Protein AF-0000000087150322 (afdb_homodimer)

Foldseek 3Di:
DVVPLLCPPVVPDDVVLKDFPDKDKDWALFALQLLLCLVAAQVNCCFLVVHWGWHWDQDFQTKTFIAHNVGHTAWIWGWHDHDRSAKTKIFTHGPFPCCCVQFNIKIWMWGWADDVSTTMIMITIIGSDDDDPLLCVQVVQRVCRRVVQSRCCRPPVHGDDDDDDGDPSNVVVCVVSVTDDDD/DVVPPLCPPVVPDDVVLKDFPDKDKDWALFALQLLLCLVAAQVNCCFLVVHWGWHWDQDRQTKTFIAHNVGHTAWIWGWHDHDRSAKTKIFTHGPFPCCCVQFNIKIWMWGWADDVSTTMIMITIIGSDDDDPLLCVQVVQRVCRRVVQSRCCRHPVHGDDDDDDGDPSNVVVCVVSVTDDDD

pLDDT: mean 92.07, std 15.71, range [25.34, 98.94]

Solvent-accessible surface area (backbone atoms only — not comparable to full-atom values): 19181 Å² total; per-residue (Å²): 123,79,79,60,70,74,50,67,53,67,73,79,66,57,70,83,54,42,43,73,78,44,79,48,60,44,47,34,70,40,52,51,64,57,54,42,44,39,72,45,31,33,87,42,20,32,51,21,46,85,35,23,31,32,42,56,44,94,41,71,62,20,49,31,38,29,22,41,72,89,62,48,80,41,30,44,36,30,26,72,40,74,42,87,55,36,34,41,27,29,39,54,34,59,67,44,63,59,42,46,80,75,69,44,65,32,36,39,33,42,36,44,38,84,36,67,74,19,23,40,39,36,40,32,39,23,30,68,60,93,73,54,69,42,54,47,42,41,56,69,55,46,50,33,51,36,53,29,12,42,40,35,24,68,62,65,73,47,46,53,55,68,82,80,73,80,43,66,57,22,53,52,48,38,47,74,72,67,34,63,70,87,130,122,76,79,60,65,69,57,60,53,68,70,80,64,57,68,85,54,42,42,74,79,42,78,48,60,43,47,32,69,41,52,52,63,58,53,42,47,40,72,45,30,33,87,41,20,32,53,21,46,84,35,22,31,32,42,57,43,97,41,68,59,21,50,32,37,31,20,40,74,88,63,48,80,40,29,45,36,29,25,72,41,74,42,88,54,36,33,40,27,28,40,55,35,58,69,44,62,60,41,45,80,74,69,45,66,31,36,38,34,43,36,43,38,84,36,67,72,19,22,40,39,37,38,33,39,23,30,69,60,95,72,56,69,43,55,47,42,40,56,68,55,47,50,34,49,35,54,29,12,41,40,35,25,69,60,67,74,48,45,54,55,69,82,78,72,82,42,67,58,22,54,53,48,38,46,74,72,66,34,62,71,86,128

Nearest PDB structures (foldseek):
  6ka2-assembly2_D  TM=6.145E-01  e=1.067E-04  Papaver somniferum
  8vo1-assembly1_A-2  TM=6.259E-01  e=5.565E-03  Papaver somniferum
  8vo3-assembly1_A-2  TM=6.013E-01  e=7.972E-03  Papaver somniferum
  7uqm-assembly1_A-2  TM=5.918E-01  e=9.542E-03  Papaver somniferum
  8vo2-assembly1_A-2  TM=6.165E-01  e=2.344E-02  Papaver somniferum

Secondary structure (DSSP, 8-state):
-TTSGGG-S-TT--GGG-EEEEEEEEEESS-HHHHHHHHH-HHHHHHHTTTPEEEE--STT-EEEEE-TTS-EEEEEEEEEEETTTEEEEE-EE-STTHHHHH---EEEEEEEEETTEEEEEEEEEESS---HHHHHHHHHHHHHHHHHHHHHHHHS----------HHHHHHHHHTTPPPP-/-TTTGGG-S-TT--GGG-EEEEEEEEEESS-HHHHHHHHH-HHHHHHHTTTPEEEE--STT-EEEEE-TTS-EEEEEEEEEEETTTEEEEE-EE--TTHHHHH---EEEEEEEEETTEEEEEEEEEESS---HHHHHHHHHHHHHHHHHHHHHHHHS----------HHHHHHHHHTTPPPP-

InterPro domains:
  IPR013538 Activator of Hsp90 ATPase homologue 1/2-like, C-terminal [PF08327] (30-155)
  IPR023393 START-like domain superfamily [G3DSA:3.30.530.20] (17-157)

Structure (mmCIF, N/CA/C/O backbone):
data_AF-0000000087150322-model_v1
#
loop_
_entity.id
_entity.type
_entity.pdbx_description
1 polymer 'Activator of Hsp90 ATPase homologue 1/2-like C-terminal domain-containing protein'
#
loop_
_atom_site.group_PDB
_atom_site.id
_atom_site.type_symbol
_atom_site.label_atom_id
_atom_site.label_alt_id
_atom_site.label_comp_id
_atom_site.label_asym_id
_atom_site.label_entity_id
_atom_site.label_seq_id
_atom_site.pdbx_PDB_ins_code
_atom_site.Cartn_x
_atom_site.Cartn_y
_atom_site.Cartn_z
_atom_site.occupancy
_atom_site.B_iso_or_equiv
_atom_site.auth_seq_id
_atom_site.auth_comp_id
_atom_site.auth_asym_id
_atom_site.auth_atom_id
_atom_site.pdbx_PDB_model_num
ATOM 1 N N . MET A 1 1 ? -6.996 23.938 36.625 1 25.34 1 MET A N 1
ATOM 2 C CA . MET A 1 1 ? -6.57 24.781 35.5 1 25.34 1 MET A CA 1
ATOM 3 C C . MET A 1 1 ? -6.164 23.938 34.312 1 25.34 1 MET A C 1
ATOM 5 O O . MET A 1 1 ? -6.027 24.453 33.188 1 25.34 1 MET A O 1
ATOM 9 N N . THR A 1 2 ? -5.551 22.875 34.562 1 31.53 2 THR A N 1
ATOM 10 C CA . THR A 1 2 ? -4.883 21.906 33.688 1 31.53 2 THR A CA 1
ATOM 11 C C . THR A 1 2 ? -5.883 21.234 32.75 1 31.53 2 THR A C 1
ATOM 13 O O . THR A 1 2 ? -5.516 20.797 31.656 1 31.53 2 THR A O 1
ATOM 16 N N . MET A 1 3 ? -7.039 20.953 33.156 1 31.83 3 MET A N 1
ATOM 17 C CA . MET A 1 3 ? -8.195 20.359 32.5 1 31.83 3 MET A CA 1
ATOM 18 C C . MET A 1 3 ? -8.688 21.234 31.344 1 31.83 3 MET A C 1
ATOM 20 O O . MET A 1 3 ? -9.555 20.812 30.578 1 31.83 3 MET A O 1
ATOM 24 N N . LYS A 1 4 ? -8.461 22.516 31.391 1 31.88 4 LYS A N 1
ATOM 25 C CA . LYS A 1 4 ? -9.109 23.5 30.531 1 31.88 4 LYS A CA 1
ATOM 26 C C . LYS A 1 4 ? -8.586 23.422 29.094 1 31.88 4 LYS A C 1
ATOM 28 O O . LYS A 1 4 ? -9.352 23.578 28.141 1 31.88 4 LYS A O 1
ATOM 33 N N . ILE A 1 5 ? -7.254 23.391 28.859 1 33.22 5 ILE A N 1
ATOM 34 C CA . ILE A 1 5 ? -6.594 23.594 27.578 1 33.22 5 ILE A CA 1
ATOM 35 C C . ILE A 1 5 ? -6.762 22.344 26.703 1 33.22 5 ILE A C 1
ATOM 37 O O . ILE A 1 5 ? -6.527 22.391 25.484 1 33.22 5 ILE A O 1
ATOM 41 N N . TYR A 1 6 ? -6.816 21.094 27.234 1 35.88 6 TYR A N 1
ATOM 42 C CA . TYR A 1 6 ? -7.047 19.906 26.422 1 35.88 6 TYR A CA 1
ATOM 43 C C . TYR A 1 6 ? -8.242 20.109 25.484 1 35.88 6 TYR A C 1
ATOM 45 O O . TYR A 1 6 ? -8.414 19.344 24.531 1 35.88 6 TYR A O 1
ATOM 53 N N . ARG A 1 7 ? -9.227 20.969 25.703 1 32.84 7 ARG A N 1
ATOM 54 C CA . ARG A 1 7 ? -10.57 21.172 25.188 1 32.84 7 ARG A CA 1
ATOM 55 C C . ARG A 1 7 ? -10.539 21.859 23.828 1 32.84 7 ARG A C 1
ATOM 57 O O . ARG A 1 7 ? -11.531 21.828 23.094 1 32.84 7 ARG A O 1
ATOM 64 N N . ARG A 1 8 ? -9.555 22.828 23.625 1 32.91 8 ARG A N 1
ATOM 65 C CA . ARG A 1 8 ? -9.875 23.531 22.375 1 32.91 8 ARG A CA 1
ATOM 66 C C . ARG A 1 8 ? -9.547 22.656 21.172 1 32.91 8 ARG A C 1
ATOM 68 O O . ARG A 1 8 ? -8.781 23.078 20.297 1 32.91 8 ARG A O 1
ATOM 75 N N . ILE A 1 9 ? -8.797 21.531 21.141 1 41.16 9 ILE A N 1
ATOM 76 C CA . ILE A 1 9 ? -9.031 20.625 20.016 1 41.16 9 ILE A CA 1
ATOM 77 C C . ILE A 1 9 ? -10.406 20.891 19.422 1 41.16 9 ILE A C 1
ATOM 79 O O . ILE A 1 9 ? -11.414 20.891 20.141 1 41.16 9 ILE A O 1
ATOM 83 N N . ARG A 1 10 ? -10.492 21.844 18.359 1 42.59 10 ARG A N 1
ATOM 84 C CA . ARG A 1 10 ? -11.797 22.375 17.984 1 42.59 10 ARG A CA 1
ATOM 85 C C . ARG A 1 10 ? -12.914 21.406 18.391 1 42.59 10 ARG A C 1
ATOM 87 O O . ARG A 1 10 ? -12.93 20.25 17.969 1 42.59 10 ARG A O 1
ATOM 94 N N . LEU A 1 11 ? -13.344 21.391 19.719 1 46.53 11 LEU A N 1
ATOM 95 C CA . LEU A 1 11 ? -14.523 20.828 20.359 1 46.53 11 LEU A CA 1
ATOM 96 C C . LEU A 1 11 ? -15.445 20.172 19.328 1 46.53 11 LEU A C 1
ATOM 98 O O . LEU A 1 11 ? -16.141 19.203 19.641 1 46.53 11 LEU A O 1
ATOM 102 N N . ASP A 1 12 ? -15.406 20.828 18.141 1 61.16 12 ASP A N 1
ATOM 103 C CA . ASP A 1 12 ? -16.531 20.438 17.297 1 61.16 12 ASP A CA 1
ATOM 104 C C . ASP A 1 12 ? -16.156 19.266 16.391 1 61.16 12 ASP A C 1
ATOM 106 O O . ASP A 1 12 ? -16.984 18.781 15.633 1 61.16 12 ASP A O 1
ATOM 110 N N . MET A 1 13 ? -14.703 18.859 16.484 1 77.31 13 MET A N 1
ATOM 111 C CA . MET A 1 13 ? -14.523 17.734 15.562 1 77.31 13 MET A CA 1
ATOM 112 C C . MET A 1 13 ? -14.891 16.422 16.25 1 77.31 13 MET A C 1
ATOM 114 O O . MET A 1 13 ? -14.336 16.078 17.297 1 77.31 13 MET A O 1
ATOM 118 N N . ASN A 1 14 ? -15.812 15.828 15.938 1 87.88 14 ASN A N 1
ATOM 119 C CA . ASN A 1 14 ? -16.219 14.5 16.375 1 87.88 14 ASN A CA 1
ATOM 120 C C . ASN A 1 14 ? -15.406 13.406 15.688 1 87.88 14 ASN A C 1
ATOM 122 O O . ASN A 1 14 ? -15.781 12.945 14.602 1 87.88 14 ASN A O 1
ATOM 126 N N . ILE A 1 15 ? -14.281 13.016 16.344 1 88.5 15 ILE A N 1
ATOM 127 C CA . ILE A 1 15 ? -13.312 12.078 15.766 1 88.5 15 ILE A CA 1
ATOM 128 C C . ILE A 1 15 ? -14.023 10.797 15.344 1 88.5 15 ILE A C 1
ATOM 130 O O . ILE A 1 15 ? -13.609 10.141 14.383 1 88.5 15 ILE A O 1
ATOM 134 N N . GLU A 1 16 ? -15.078 10.5 16.062 1 89.69 16 GLU A N 1
ATOM 135 C CA . GLU A 1 16 ? -15.812 9.266 15.781 1 89.69 16 GLU A CA 1
ATOM 136 C C . GLU A 1 16 ? -16.453 9.305 14.398 1 89.69 16 GLU A C 1
ATOM 138 O O . GLU A 1 16 ? -16.828 8.266 13.852 1 89.69 16 GLU A O 1
ATOM 143 N N . LYS A 1 17 ? -16.641 10.469 13.898 1 94.06 17 LYS A N 1
ATOM 144 C CA . LYS A 1 17 ? -17.297 10.625 12.602 1 94.06 17 LYS A CA 1
ATOM 145 C C . LYS A 1 17 ? -16.312 10.359 11.461 1 94.06 17 LYS A C 1
ATOM 147 O O . LYS A 1 17 ? -16.703 10.203 10.305 1 94.06 17 LYS A O 1
ATOM 152 N N . PHE A 1 18 ? -15.039 10.352 11.797 1 97.25 18 PHE A N 1
ATOM 153 C CA . PHE A 1 18 ? -14.016 10.148 10.781 1 97.25 18 PHE A CA 1
ATOM 154 C C . PHE A 1 18 ? -13.867 8.672 10.453 1 97.25 18 PHE A C 1
ATOM 156 O O . PHE A 1 18 ? -13.68 7.844 11.352 1 97.25 18 PHE A O 1
ATOM 163 N N . LYS A 1 19 ? -13.93 8.391 9.188 1 97.56 19 LYS A N 1
ATOM 164 C CA . LYS A 1 19 ? -13.734 7.031 8.703 1 97.56 19 LYS A CA 1
ATOM 165 C C . LYS A 1 19 ? -12.562 6.957 7.727 1 97.56 19 LYS A C 1
ATOM 167 O O . LYS A 1 19 ? -12.367 7.863 6.914 1 97.56 19 LYS A O 1
ATOM 172 N N . PRO A 1 20 ? -11.82 5.879 7.789 1 98.25 20 PRO A N 1
ATOM 173 C CA . PRO A 1 20 ? -10.695 5.758 6.852 1 98.25 20 PRO A CA 1
ATOM 174 C C . PRO A 1 20 ? -11.148 5.656 5.398 1 98.25 20 PRO A C 1
ATOM 176 O O . PRO A 1 20 ? -12.008 4.828 5.07 1 98.25 20 PRO A O 1
ATOM 179 N N . ALA A 1 21 ? -10.633 6.5 4.574 1 98.38 21 ALA A N 1
ATOM 180 C CA . ALA A 1 21 ? -10.891 6.469 3.135 1 98.38 21 ALA A CA 1
ATOM 181 C C . ALA A 1 21 ? -9.711 5.852 2.383 1 98.38 21 ALA A C 1
ATOM 183 O O . ALA A 1 21 ? -9.875 5.332 1.277 1 98.38 21 ALA A O 1
ATOM 184 N N . ILE A 1 22 ? -8.508 5.957 2.939 1 98.56 22 ILE A N 1
ATOM 185 C CA . ILE A 1 22 ? -7.285 5.336 2.439 1 98.56 22 ILE A CA 1
ATOM 186 C C . ILE A 1 22 ? -6.59 4.586 3.57 1 98.56 22 ILE A C 1
ATOM 188 O O . ILE A 1 22 ? -6.434 5.113 4.672 1 98.56 22 ILE A O 1
ATOM 192 N N . VAL A 1 23 ? -6.289 3.342 3.363 1 98.69 23 VAL A N 1
ATOM 193 C CA . VAL A 1 23 ? -5.441 2.541 4.242 1 98.69 23 VAL A CA 1
ATOM 194 C C . VAL A 1 23 ? -4.25 2.004 3.457 1 98.69 23 VAL A C 1
ATOM 196 O O . VAL A 1 23 ? -4.414 1.412 2.387 1 98.69 23 VAL A O 1
ATOM 199 N N . TYR A 1 24 ? -3.113 2.27 3.936 1 98.88 24 TYR A N 1
ATOM 200 C CA . TYR A 1 24 ? -1.893 1.777 3.307 1 98.88 24 TYR A CA 1
ATOM 201 C C . TYR A 1 24 ? -0.961 1.154 4.34 1 98.88 24 TYR A C 1
ATOM 203 O O . TYR A 1 24 ? -0.668 1.766 5.371 1 98.88 24 TYR A O 1
ATOM 211 N N . THR A 1 25 ? -0.515 -0.06 4.07 1 98.88 25 THR A N 1
ATOM 212 C CA . THR A 1 25 ? 0.366 -0.792 4.977 1 98.88 25 THR A CA 1
ATOM 213 C C . THR A 1 25 ? 1.688 -1.128 4.289 1 98.88 25 THR A C 1
ATOM 215 O O . THR A 1 25 ? 1.702 -1.53 3.123 1 98.88 25 THR A O 1
ATOM 218 N N . ILE A 1 26 ? 2.742 -0.938 4.988 1 98.94 26 ILE A N 1
ATOM 219 C CA . ILE A 1 26 ? 4.07 -1.31 4.516 1 98.94 26 ILE A CA 1
ATOM 220 C C . ILE A 1 26 ? 4.898 -1.863 5.672 1 98.94 26 ILE A C 1
ATOM 222 O O . ILE A 1 26 ? 4.758 -1.415 6.812 1 98.94 26 ILE A O 1
ATOM 226 N N . TYR A 1 27 ? 5.684 -2.883 5.426 1 98.88 27 TYR A N 1
ATOM 227 C CA . TYR A 1 27 ? 6.586 -3.436 6.43 1 98.88 27 TYR A CA 1
ATOM 228 C C . TYR A 1 27 ? 8 -2.896 6.25 1 98.88 27 TYR A C 1
ATOM 230 O O . TYR A 1 27 ? 8.484 -2.77 5.121 1 98.88 27 TYR A O 1
ATOM 238 N N . ILE A 1 28 ? 8.648 -2.537 7.32 1 98.94 28 ILE A N 1
ATOM 239 C CA . ILE A 1 28 ? 9.953 -1.889 7.297 1 98.94 28 ILE A CA 1
ATOM 240 C C . ILE A 1 28 ? 10.898 -2.607 8.25 1 98.94 28 ILE A C 1
ATOM 242 O O . ILE A 1 28 ? 10.586 -2.795 9.43 1 98.94 28 ILE A O 1
ATOM 246 N N . ALA A 1 29 ? 12.062 -3.031 7.766 1 98.81 29 ALA A N 1
ATOM 247 C CA . ALA A 1 29 ? 13.109 -3.627 8.594 1 98.81 29 ALA A CA 1
ATOM 248 C C . ALA A 1 29 ? 13.828 -2.562 9.414 1 98.81 29 ALA A C 1
ATOM 250 O O . ALA A 1 29 ? 14.984 -2.23 9.133 1 98.81 29 ALA A O 1
ATOM 251 N N . ALA A 1 30 ? 13.219 -2.051 10.406 1 98.75 30 ALA A N 1
ATOM 252 C CA . ALA A 1 30 ? 13.711 -1.049 11.352 1 98.75 30 ALA A CA 1
ATOM 253 C C . ALA A 1 30 ? 13.008 -1.168 12.695 1 98.75 30 ALA A C 1
ATOM 255 O O . ALA A 1 30 ? 12.008 -1.886 12.82 1 98.75 30 ALA A O 1
ATOM 256 N N . THR A 1 31 ? 13.469 -0.534 13.68 1 98.62 31 THR A N 1
ATOM 257 C CA . THR A 1 31 ? 12.844 -0.559 14.992 1 98.62 31 THR A CA 1
ATOM 258 C C . THR A 1 31 ? 11.688 0.435 15.062 1 98.62 31 THR A C 1
ATOM 260 O O . THR A 1 31 ? 11.656 1.411 14.312 1 98.62 31 THR A O 1
ATOM 263 N N . PRO A 1 32 ? 10.758 0.178 15.938 1 98.69 32 PRO A N 1
ATOM 264 C CA . PRO A 1 32 ? 9.695 1.169 16.141 1 98.69 32 PRO A CA 1
ATOM 265 C C . PRO A 1 32 ? 10.242 2.564 16.438 1 98.69 32 PRO A C 1
ATOM 267 O O . PRO A 1 32 ? 9.68 3.561 15.961 1 98.69 32 PRO A O 1
ATOM 270 N N . GLN A 1 33 ? 11.359 2.623 17.141 1 98.75 33 GLN A N 1
ATOM 271 C CA . GLN A 1 33 ? 11.969 3.898 17.5 1 98.75 33 GLN A CA 1
ATOM 272 C C . GLN A 1 33 ? 12.422 4.66 16.25 1 98.75 33 GLN A C 1
ATOM 274 O O . GLN A 1 33 ? 12.156 5.855 16.125 1 98.75 33 GLN A O 1
ATOM 279 N N . LYS A 1 34 ? 13.07 3.984 15.391 1 98.75 34 LYS A N 1
ATOM 280 C CA . LYS A 1 34 ? 13.57 4.633 14.18 1 98.75 34 LYS A CA 1
ATOM 281 C C . LYS A 1 34 ? 12.43 5.09 13.281 1 98.75 34 LYS A C 1
ATOM 283 O O . LYS A 1 34 ? 12.484 6.172 12.695 1 98.75 34 LYS A O 1
ATOM 288 N N . VAL A 1 35 ? 11.391 4.266 13.141 1 98.94 35 VAL A N 1
ATOM 289 C CA . VAL A 1 35 ? 10.242 4.637 12.336 1 98.94 35 VAL A CA 1
ATOM 290 C C . VAL A 1 35 ? 9.555 5.855 12.938 1 98.94 35 VAL A C 1
ATOM 292 O O . VAL A 1 35 ? 9.195 6.797 12.227 1 98.94 35 VAL A O 1
ATOM 295 N N . TRP A 1 36 ? 9.414 5.855 14.266 1 98.88 36 TRP A N 1
ATOM 296 C CA . TRP A 1 36 ? 8.812 6.977 14.977 1 98.88 36 TRP A CA 1
ATOM 297 C C . TRP A 1 36 ? 9.594 8.258 14.742 1 98.88 36 TRP A C 1
ATOM 299 O O . TRP A 1 36 ? 9.023 9.297 14.391 1 98.88 36 TRP A O 1
ATOM 309 N N . GLN A 1 37 ? 10.875 8.172 14.867 1 98.75 37 GLN A N 1
ATOM 310 C CA . GLN A 1 37 ? 11.734 9.328 14.648 1 98.75 37 GLN A CA 1
ATOM 311 C C . GLN A 1 37 ? 11.617 9.844 13.219 1 98.75 37 GLN A C 1
ATOM 313 O O . GLN A 1 37 ? 11.508 11.047 12.992 1 98.75 37 GLN A O 1
ATOM 318 N N . ALA A 1 38 ? 11.625 8.93 12.297 1 98.88 38 ALA A N 1
ATOM 319 C CA . ALA A 1 38 ? 11.562 9.312 10.891 1 98.88 38 ALA A CA 1
ATOM 320 C C . ALA A 1 38 ? 10.25 10.031 10.578 1 98.88 38 ALA A C 1
ATOM 322 O O . ALA A 1 38 ? 10.211 10.961 9.766 1 98.88 38 ALA A O 1
ATOM 323 N N . LEU A 1 39 ? 9.125 9.641 11.25 1 98.88 39 LEU A N 1
ATOM 324 C CA . LEU A 1 39 ? 7.805 10.203 10.984 1 98.88 39 LEU A CA 1
ATOM 325 C C . LEU A 1 39 ? 7.652 11.562 11.664 1 98.88 39 LEU A C 1
ATOM 327 O O . LEU A 1 39 ? 6.789 12.359 11.281 1 98.88 39 LEU A O 1
ATOM 331 N N . THR A 1 40 ? 8.523 11.852 12.688 1 98.81 40 THR A N 1
ATOM 332 C CA . THR A 1 40 ? 8.203 12.992 13.539 1 98.81 40 THR A CA 1
ATOM 333 C C . THR A 1 40 ? 9.336 14.016 13.523 1 98.81 40 THR A C 1
ATOM 335 O O . THR A 1 40 ? 9.219 15.086 14.133 1 98.81 40 THR A O 1
ATOM 338 N N . GLU A 1 41 ? 10.43 13.711 12.852 1 98.69 41 GLU A N 1
ATOM 339 C CA . GLU A 1 41 ? 11.57 14.609 12.867 1 98.69 41 GLU A CA 1
ATOM 340 C C . GLU A 1 41 ? 11.953 15.055 11.453 1 98.69 41 GLU A C 1
ATOM 342 O O . GLU A 1 41 ? 12.07 14.219 10.555 1 98.69 41 GLU A O 1
ATOM 347 N N . ALA A 1 42 ? 12.258 16.266 11.312 1 98.62 42 ALA A N 1
ATOM 348 C CA . ALA A 1 42 ? 12.539 16.891 10.023 1 98.62 42 ALA A CA 1
ATOM 349 C C . ALA A 1 42 ? 13.828 16.344 9.414 1 98.62 42 ALA A C 1
ATOM 351 O O . ALA A 1 42 ? 13.977 16.297 8.195 1 98.62 42 ALA A O 1
ATOM 352 N N . GLU A 1 43 ? 14.75 15.961 10.305 1 98.12 43 GLU A N 1
ATOM 353 C CA . GLU A 1 43 ? 16.016 15.406 9.836 1 98.12 43 GLU A CA 1
ATOM 354 C C . GLU A 1 43 ? 15.789 14.242 8.883 1 98.12 43 GLU A C 1
ATOM 356 O O . GLU A 1 43 ? 16.531 14.07 7.914 1 98.12 43 GLU A O 1
ATOM 361 N N . PHE A 1 44 ? 14.758 13.453 9.094 1 98.56 44 PHE A N 1
ATOM 362 C CA . PHE A 1 44 ? 14.445 12.297 8.266 1 98.56 44 PHE A CA 1
ATOM 363 C C . PHE A 1 44 ? 13.484 12.672 7.145 1 98.56 44 PHE A C 1
ATOM 365 O O . PHE A 1 44 ? 13.727 12.344 5.98 1 98.56 44 PHE A O 1
ATOM 372 N N . SER A 1 45 ? 12.398 13.453 7.465 1 98.75 45 SER A N 1
ATOM 373 C CA . SER A 1 45 ? 11.352 13.719 6.48 1 98.75 45 SER A CA 1
ATOM 374 C C . SER A 1 45 ? 11.898 14.508 5.293 1 98.75 45 SER A C 1
ATOM 376 O O . SER A 1 45 ? 11.445 14.32 4.16 1 98.75 45 SER A O 1
ATOM 378 N N . ARG A 1 46 ? 12.922 15.32 5.5 1 98.56 46 ARG A N 1
ATOM 379 C CA . ARG A 1 46 ? 13.531 16.062 4.41 1 98.56 46 ARG A CA 1
ATOM 380 C C . ARG A 1 46 ? 14.102 15.133 3.352 1 98.56 46 ARG A C 1
ATOM 382 O O . ARG A 1 46 ? 14.242 15.516 2.188 1 98.56 46 ARG A O 1
ATOM 389 N N . GLN A 1 47 ? 14.398 13.961 3.789 1 98.44 47 GLN A N 1
ATOM 390 C CA . GLN A 1 47 ? 15.023 13 2.881 1 98.44 47 GLN A CA 1
ATOM 391 C C . GLN A 1 47 ? 13.969 1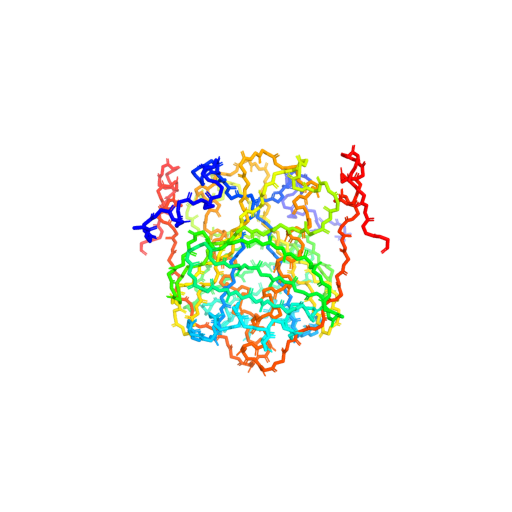2.188 2.137 1 98.44 47 GLN A C 1
ATOM 393 O O . GLN A 1 47 ? 14.023 12.062 0.912 1 98.44 47 GLN A O 1
ATOM 398 N N . TYR A 1 48 ? 12.961 11.688 2.807 1 98.5 48 TYR A N 1
ATOM 399 C CA . TYR A 1 48 ? 12.086 10.695 2.191 1 98.5 48 TYR A CA 1
ATOM 400 C C . TYR A 1 48 ? 10.789 11.344 1.711 1 98.5 48 TYR A C 1
ATOM 402 O O . TYR A 1 48 ? 10.039 10.734 0.942 1 98.5 48 TYR A O 1
ATOM 410 N N . PHE A 1 49 ? 10.438 12.531 2.191 1 98.12 49 PHE A N 1
ATOM 411 C CA . PHE A 1 49 ? 9.172 13.211 1.928 1 98.12 49 PHE A CA 1
ATOM 412 C C . PHE A 1 49 ? 9.375 14.391 0.986 1 98.12 49 PHE A C 1
ATOM 414 O O . PHE A 1 49 ? 8.93 15.508 1.271 1 98.12 49 PHE A O 1
ATOM 421 N N . SER A 1 50 ? 10.18 14.219 -0.051 1 95.88 50 SER A N 1
ATOM 422 C CA . SER A 1 50 ? 10.398 15.156 -1.146 1 95.88 50 SER A CA 1
ATOM 423 C C . SER A 1 50 ? 10.914 16.5 -0.629 1 95.88 50 SER A C 1
ATOM 425 O O . SER A 1 50 ? 10.523 17.547 -1.125 1 95.88 50 SER A O 1
ATOM 427 N N . GLY A 1 51 ? 11.727 16.469 0.4 1 97.38 51 GLY A N 1
ATOM 428 C CA . GLY A 1 51 ? 12.352 17.672 0.935 1 97.38 51 GLY A CA 1
ATOM 429 C C . GLY A 1 51 ? 11.508 18.359 1.983 1 97.38 51 GLY A C 1
ATOM 430 O O . GLY A 1 51 ? 11.945 19.344 2.588 1 97.38 51 GLY A O 1
ATOM 431 N N . HIS A 1 52 ? 10.289 17.891 2.24 1 98.12 52 HIS A N 1
ATOM 432 C CA . HIS A 1 52 ? 9.398 18.531 3.197 1 98.12 52 HIS A CA 1
ATOM 433 C C . HIS A 1 52 ? 9.836 18.25 4.633 1 98.12 52 HIS A C 1
ATOM 435 O O . HIS A 1 52 ? 10.281 17.156 4.941 1 98.12 52 HIS A O 1
ATOM 441 N N . ALA A 1 53 ? 9.695 19.234 5.445 1 98.75 53 ALA A N 1
ATOM 442 C CA . ALA A 1 53 ? 10.109 19.141 6.844 1 98.75 53 ALA A CA 1
ATOM 443 C C . ALA A 1 53 ? 8.906 18.953 7.762 1 98.75 53 ALA A C 1
ATOM 445 O O . ALA A 1 53 ? 8.023 19.797 7.828 1 98.75 53 ALA A O 1
ATOM 446 N N . VAL A 1 54 ? 8.836 17.859 8.461 1 98.81 54 VAL A N 1
ATOM 447 C CA . VAL A 1 54 ? 7.793 17.594 9.445 1 98.81 54 VAL A CA 1
ATOM 448 C C . VAL A 1 54 ? 8.234 18.109 10.82 1 98.81 54 VAL A C 1
ATOM 450 O O . VAL A 1 54 ? 9.336 17.797 11.273 1 98.81 54 VAL A O 1
ATOM 453 N N . GLU A 1 55 ? 7.43 18.812 11.391 1 98.44 55 GLU A N 1
ATOM 454 C CA . GLU A 1 55 ? 7.602 19.312 12.75 1 98.44 55 GLU A CA 1
ATOM 455 C C . GLU A 1 55 ? 6.375 19.016 13.609 1 98.44 55 GLU A C 1
ATOM 457 O O . GLU A 1 55 ? 5.262 19.422 13.273 1 98.44 55 GLU A O 1
ATOM 462 N N . VAL A 1 56 ? 6.637 18.344 14.719 1 98.44 56 VAL A N 1
ATOM 463 C CA . VAL A 1 56 ? 5.477 17.969 15.516 1 98.44 56 VAL A CA 1
ATOM 464 C C . VAL A 1 56 ? 5.77 18.203 17 1 98.44 56 VAL A C 1
ATOM 466 O O . VAL A 1 56 ? 6.855 17.875 17.484 1 98.44 56 VAL A O 1
ATOM 469 N N . ASP A 1 57 ? 4.859 18.922 17.688 1 98.25 57 ASP A N 1
ATOM 470 C CA . ASP A 1 57 ? 4.809 18.938 19.156 1 98.25 57 ASP A CA 1
ATOM 471 C C . ASP A 1 57 ? 4.031 17.734 19.688 1 98.25 57 ASP A C 1
ATOM 473 O O . ASP A 1 57 ? 2.799 17.75 19.703 1 98.25 57 ASP A O 1
ATOM 477 N N . LEU A 1 58 ? 4.762 16.719 20.156 1 98.12 58 LEU A N 1
ATOM 478 C CA . LEU A 1 58 ? 4.207 15.398 20.438 1 98.12 58 LEU A CA 1
ATOM 479 C C . LEU A 1 58 ? 3.402 15.406 21.734 1 98.12 58 LEU A C 1
ATOM 481 O O . LEU A 1 58 ? 3.752 14.711 22.688 1 98.12 58 LEU A O 1
ATOM 485 N N . ARG A 1 59 ? 2.42 16.125 21.844 1 97.06 59 ARG A N 1
ATOM 486 C CA . ARG A 1 59 ? 1.384 16.141 22.859 1 97.06 59 ARG A CA 1
ATOM 487 C C . ARG A 1 59 ? 0.012 16.406 22.25 1 97.06 59 ARG A C 1
ATOM 489 O O . ARG A 1 59 ? -0.094 17.062 21.219 1 97.06 59 ARG A O 1
ATOM 496 N N . ILE A 1 60 ? -0.943 15.93 22.844 1 96.12 60 ILE A N 1
ATOM 497 C CA . ILE A 1 60 ? -2.299 16.188 22.375 1 96.12 60 ILE A CA 1
ATOM 498 C C . ILE A 1 60 ? -2.539 17.688 22.297 1 96.12 60 ILE A C 1
ATOM 500 O O . ILE A 1 60 ? -2.23 18.422 23.234 1 96.12 60 ILE A O 1
ATOM 504 N N . GLY A 1 61 ? -2.965 18.094 21.156 1 96.12 61 GLY A N 1
ATOM 505 C CA . GLY A 1 61 ? -3.162 19.516 20.953 1 96.12 61 GLY A CA 1
ATOM 506 C C . GLY A 1 61 ? -1.928 20.219 20.406 1 96.12 61 GLY A C 1
ATOM 507 O O . GLY A 1 61 ? -1.996 21.375 20 1 96.12 61 GLY A O 1
ATOM 508 N N . GLY A 1 62 ? -0.76 19.5 20.406 1 98.06 62 GLY A N 1
ATOM 509 C CA . GLY A 1 62 ? 0.466 20.062 19.859 1 98.06 62 GLY A CA 1
ATOM 510 C C . GLY A 1 62 ? 0.389 20.297 18.359 1 98.06 62 GLY A C 1
ATOM 511 O O . GLY A 1 62 ? -0.353 19.609 17.656 1 98.06 62 GLY A O 1
ATOM 512 N N . ALA A 1 63 ? 1.178 21.219 17.906 1 98.38 63 ALA A N 1
ATOM 513 C CA . ALA A 1 63 ? 1.148 21.594 16.484 1 98.38 63 ALA A CA 1
ATOM 514 C C . ALA A 1 63 ? 1.771 20.516 15.617 1 98.38 63 ALA A C 1
ATOM 516 O O . ALA A 1 63 ? 2.74 19.859 16.016 1 98.38 63 ALA A O 1
ATOM 517 N N . TYR A 1 64 ? 1.222 20.266 14.492 1 98.56 64 TYR A N 1
ATOM 518 C CA . TYR A 1 64 ? 1.775 19.469 13.398 1 98.56 64 TYR A CA 1
ATOM 519 C C . TYR A 1 64 ? 1.95 20.328 12.148 1 98.56 64 TYR A C 1
ATOM 521 O O . TYR A 1 64 ? 0.972 20.812 11.586 1 98.56 64 TYR A O 1
ATOM 529 N N . ILE A 1 65 ? 3.191 20.422 11.711 1 98.69 65 ILE A N 1
ATOM 530 C CA . ILE A 1 65 ? 3.506 21.312 10.602 1 98.69 65 ILE A CA 1
ATOM 531 C C . ILE A 1 65 ? 4.402 20.578 9.602 1 98.69 65 ILE A C 1
ATOM 533 O O . ILE A 1 65 ? 5.336 19.875 9.992 1 98.69 65 ILE A O 1
ATOM 537 N N . VAL A 1 66 ? 4.082 20.672 8.352 1 98.62 66 VAL A N 1
ATOM 538 C CA . VAL A 1 66 ? 4.965 20.266 7.27 1 98.62 66 VAL A CA 1
ATOM 539 C C . VAL A 1 66 ? 5.324 21.469 6.406 1 98.62 66 VAL A C 1
ATOM 541 O O . VAL A 1 66 ? 4.441 22.203 5.949 1 98.62 66 VAL A O 1
ATOM 544 N N . ARG A 1 67 ? 6.602 21.656 6.184 1 98.56 67 ARG A N 1
ATOM 545 C CA . ARG A 1 67 ? 7.078 22.781 5.398 1 98.56 67 ARG A CA 1
ATOM 546 C C . ARG A 1 67 ? 7.754 22.312 4.113 1 98.56 67 ARG A C 1
ATOM 548 O O . ARG A 1 67 ? 8.422 21.266 4.102 1 98.56 67 ARG A O 1
ATOM 555 N N . THR A 1 68 ? 7.605 23.141 3.057 1 97.25 68 THR A N 1
ATOM 556 C CA . THR A 1 68 ? 8.32 22.891 1.809 1 97.25 68 THR A CA 1
ATOM 557 C C . THR A 1 68 ? 9.82 23.125 1.989 1 97.25 68 THR A C 1
ATOM 559 O O . THR A 1 68 ? 10.25 23.641 3.02 1 97.25 68 THR A O 1
ATOM 562 N N . PRO A 1 69 ? 10.586 22.719 1.013 1 96.31 69 PRO A N 1
ATOM 563 C CA . PRO A 1 69 ? 12.039 22.906 1.114 1 96.31 69 PRO A CA 1
ATOM 564 C C . PRO A 1 69 ? 12.422 24.375 1.285 1 96.31 69 PRO A C 1
ATOM 566 O O . PRO A 1 69 ? 13.422 24.688 1.937 1 96.31 69 PRO A O 1
ATOM 569 N N . ASP A 1 70 ? 11.672 25.25 0.801 1 96.94 70 ASP A N 1
ATOM 570 C CA . ASP A 1 70 ? 11.984 26.672 0.913 1 96.94 70 ASP A CA 1
ATOM 571 C C . ASP A 1 70 ? 11.422 27.266 2.205 1 96.94 70 ASP A C 1
ATOM 573 O O . ASP A 1 70 ? 11.523 28.469 2.443 1 96.94 70 ASP A O 1
ATOM 577 N N . GLY A 1 71 ? 10.75 26.453 2.967 1 96.56 71 GLY A N 1
ATOM 578 C CA . GLY A 1 71 ? 10.344 26.859 4.305 1 96.56 71 GLY A CA 1
ATOM 579 C C . GLY A 1 71 ? 8.883 27.266 4.387 1 96.56 71 GLY A C 1
ATOM 580 O O . GLY A 1 71 ? 8.367 27.516 5.477 1 96.56 71 GLY A O 1
ATOM 581 N N . ALA A 1 72 ? 8.156 27.25 3.289 1 96.56 72 ALA A N 1
ATOM 582 C CA . ALA A 1 72 ? 6.758 27.656 3.279 1 96.56 72 ALA A CA 1
ATOM 583 C C . ALA A 1 72 ? 5.875 26.594 3.938 1 96.56 72 ALA A C 1
ATOM 585 O O . ALA A 1 72 ? 6.223 25.406 3.957 1 96.56 72 ALA A O 1
ATOM 586 N N . LEU A 1 73 ? 4.742 27.047 4.449 1 96.56 73 LEU A N 1
ATOM 587 C CA . LEU A 1 73 ? 3.779 26.141 5.066 1 96.56 73 LEU A CA 1
ATOM 588 C C . LEU A 1 73 ? 3.078 25.297 4.008 1 96.56 73 LEU A C 1
ATOM 590 O O . LEU A 1 73 ? 2.496 25.828 3.062 1 96.56 73 LEU A O 1
ATOM 594 N N . HIS A 1 74 ? 3.111 23.969 4.168 1 96.31 74 HIS A N 1
ATOM 595 C CA . HIS A 1 74 ? 2.469 23.031 3.248 1 96.31 74 HIS A CA 1
ATOM 596 C C . HIS A 1 74 ? 1.273 22.359 3.902 1 96.31 74 HIS A C 1
ATOM 598 O O . HIS A 1 74 ? 0.201 22.266 3.301 1 96.31 74 HIS A O 1
ATOM 604 N N . ILE A 1 75 ? 1.445 21.859 5.113 1 97.5 75 ILE A N 1
ATOM 605 C CA . ILE A 1 75 ? 0.413 21.203 5.91 1 97.5 75 ILE A CA 1
ATOM 606 C C . ILE A 1 75 ? 0.413 21.781 7.324 1 97.5 75 ILE A C 1
ATOM 608 O O . ILE A 1 75 ? 1.474 22 7.914 1 97.5 75 ILE A O 1
ATOM 612 N N . SER A 1 76 ? -0.723 22.016 7.82 1 96.81 76 SER A N 1
ATOM 613 C CA . SER A 1 76 ? -0.872 22.406 9.219 1 96.81 76 SER A CA 1
ATOM 614 C C . SER A 1 76 ? -1.94 21.578 9.914 1 96.81 76 SER A C 1
ATOM 616 O O . SER A 1 76 ? -2.908 21.141 9.281 1 96.81 76 SER A O 1
ATOM 618 N N . GLY A 1 77 ? -1.748 21.344 11.141 1 97.31 77 GLY A N 1
ATOM 619 C CA . GLY A 1 77 ? -2.715 20.609 11.945 1 97.31 77 GLY A CA 1
ATOM 620 C C . GLY A 1 77 ? -2.309 20.484 13.398 1 97.31 77 GLY A C 1
ATOM 621 O O . GLY A 1 77 ? -1.539 21.297 13.906 1 97.31 77 GLY A O 1
ATOM 622 N N . GLU A 1 78 ? -2.961 19.594 14.102 1 97.12 78 GLU A N 1
ATOM 623 C CA . GLU A 1 78 ? -2.693 19.328 15.508 1 97.12 78 GLU A CA 1
ATOM 624 C C . GLU A 1 78 ? -2.684 17.844 15.805 1 97.12 78 GLU A C 1
ATOM 626 O O . GLU A 1 78 ? -3.303 17.047 15.078 1 97.12 78 GLU A O 1
ATOM 631 N N . VAL A 1 79 ? -2.016 17.453 16.875 1 98.19 79 VAL A N 1
ATOM 632 C CA . VAL A 1 79 ? -1.977 16.062 17.344 1 98.19 79 VAL A CA 1
ATOM 633 C C . VAL A 1 79 ? -3.287 15.734 18.062 1 98.19 79 VAL A C 1
ATOM 635 O O . VAL A 1 79 ? -3.686 16.422 19 1 98.19 79 VAL A O 1
ATOM 638 N N . ILE A 1 80 ? -3.916 14.734 17.625 1 97.38 80 ILE A N 1
ATOM 639 C CA . ILE A 1 80 ? -5.203 14.297 18.156 1 97.38 80 ILE A CA 1
ATOM 640 C C . ILE A 1 80 ? -4.996 13.109 19.094 1 97.38 80 ILE A C 1
ATOM 642 O O . ILE A 1 80 ? -5.676 12.992 20.109 1 97.38 80 ILE A O 1
ATOM 646 N N . GLU A 1 81 ? -4.133 12.188 18.688 1 97.19 81 GLU A N 1
ATOM 647 C CA . GLU A 1 81 ? -3.699 11.031 19.469 1 97.19 81 GLU A CA 1
ATOM 648 C C . GLU A 1 81 ? -2.188 10.844 19.375 1 97.19 81 GLU A C 1
ATOM 650 O O . GLU A 1 81 ? -1.588 11.047 18.328 1 97.19 81 GLU A O 1
ATOM 655 N N . CYS A 1 82 ? -1.684 10.477 20.516 1 98.38 82 CYS A N 1
ATOM 656 C CA . CYS A 1 82 ? -0.243 10.25 20.547 1 98.38 82 CYS A CA 1
ATOM 657 C C . CYS A 1 82 ? 0.12 9.172 21.562 1 98.38 82 CYS A C 1
ATOM 659 O O . CYS A 1 82 ? 0.005 9.383 22.766 1 98.38 82 CYS A O 1
ATOM 661 N N . ASP A 1 83 ? 0.391 8.055 21.156 1 98.44 83 ASP A N 1
ATOM 662 C CA . ASP A 1 83 ? 1.012 6.961 21.891 1 98.44 83 ASP A CA 1
ATOM 663 C C . ASP A 1 83 ? 2.387 6.621 21.312 1 98.44 83 ASP A C 1
ATOM 665 O O . ASP A 1 83 ? 2.492 5.848 20.359 1 98.44 83 ASP A O 1
ATOM 669 N N . PRO A 1 84 ? 3.41 7.277 21.859 1 98.19 84 PRO A N 1
ATOM 670 C CA . PRO A 1 84 ? 4.746 7.195 21.266 1 98.19 84 PRO A CA 1
ATOM 671 C C . PRO A 1 84 ? 5.133 5.77 20.875 1 98.19 84 PRO A C 1
ATOM 673 O O . PRO A 1 84 ? 4.863 4.824 21.625 1 98.19 84 PRO A O 1
ATOM 676 N N . LEU A 1 85 ? 5.695 5.648 19.688 1 98.38 85 LEU A N 1
ATOM 677 C CA . LEU A 1 85 ? 6.23 4.43 19.078 1 98.38 85 LEU A CA 1
ATOM 678 C C . LEU A 1 85 ? 5.102 3.531 18.594 1 98.38 85 LEU A C 1
ATOM 680 O O . LEU A 1 85 ? 5.355 2.508 17.953 1 98.38 85 LEU A O 1
ATOM 684 N N . LYS A 1 86 ? 3.889 3.906 18.828 1 98.69 86 LYS A N 1
ATOM 685 C CA . LYS A 1 86 ? 2.797 2.992 18.5 1 98.69 86 LYS A CA 1
ATOM 686 C C . LYS A 1 86 ? 1.769 3.662 17.594 1 98.69 86 LYS A C 1
ATOM 688 O O . LYS A 1 86 ? 1.291 3.057 16.625 1 98.69 86 LYS A O 1
ATOM 693 N N . ARG A 1 87 ? 1.372 4.906 17.953 1 98.75 87 ARG A N 1
ATOM 694 C CA . ARG A 1 87 ? 0.264 5.504 17.219 1 98.75 87 ARG A CA 1
ATOM 695 C C . ARG A 1 87 ? 0.345 7.027 17.266 1 98.75 87 ARG A C 1
ATOM 697 O O . ARG A 1 87 ? 0.612 7.617 18.312 1 98.75 87 ARG A O 1
ATOM 704 N N . LEU A 1 88 ? 0.209 7.703 16.188 1 98.81 88 LEU A N 1
ATOM 705 C CA . LEU A 1 88 ? 0.095 9.148 16.047 1 98.81 88 LEU A CA 1
ATOM 706 C C . LEU A 1 88 ? -1.056 9.516 15.117 1 98.81 88 LEU A C 1
ATOM 708 O O . LEU A 1 88 ? -1.13 9.016 13.992 1 98.81 88 LEU A O 1
ATOM 712 N N . THR A 1 89 ? -2.033 10.219 15.531 1 98.62 89 THR A N 1
ATOM 713 C CA . THR A 1 89 ? -3.086 10.789 14.703 1 98.62 89 THR A CA 1
ATOM 714 C C . THR A 1 89 ? -2.994 12.312 14.695 1 98.62 89 THR A C 1
ATOM 716 O O . THR A 1 89 ? -2.898 12.945 15.75 1 98.62 89 THR A O 1
ATOM 719 N N . VAL A 1 90 ? -2.988 12.914 13.578 1 98.44 90 VAL A N 1
ATOM 720 C CA . VAL A 1 90 ? -2.9 14.367 13.445 1 98.44 90 VAL A CA 1
ATOM 721 C C . VAL A 1 90 ? -3.959 14.859 12.461 1 98.44 90 VAL A C 1
ATOM 723 O O . VAL A 1 90 ? -4.41 14.109 11.594 1 98.44 90 VAL A O 1
ATOM 726 N N . THR A 1 91 ? -4.445 16.047 12.586 1 97.5 91 THR A N 1
ATOM 727 C CA . THR A 1 91 ? -5.109 16.719 11.477 1 97.5 91 THR A CA 1
ATOM 728 C C . THR A 1 91 ? -4.098 17.141 10.414 1 97.5 91 THR A C 1
ATOM 730 O O . THR A 1 91 ? -3.055 17.719 10.727 1 97.5 91 THR A O 1
ATOM 733 N N . PHE A 1 92 ? -4.316 16.797 9.219 1 97.62 92 PHE A N 1
ATOM 734 C CA . PHE A 1 92 ? -3.42 16.922 8.078 1 97.62 92 PHE A CA 1
ATOM 735 C C . PHE A 1 92 ? -4.016 17.844 7.016 1 97.62 92 PHE A C 1
ATOM 737 O O . PHE A 1 92 ? -4.414 17.375 5.941 1 97.62 92 PHE A O 1
ATOM 744 N N . ASN A 1 93 ? -3.969 19.109 7.227 1 95.06 93 ASN A N 1
ATOM 745 C CA . ASN A 1 93 ? -4.672 20.047 6.367 1 95.06 93 ASN A CA 1
ATOM 746 C C . ASN A 1 93 ? -3.73 20.703 5.363 1 95.06 93 ASN A C 1
ATOM 748 O O . ASN A 1 93 ? -2.939 21.578 5.723 1 95.06 93 ASN A O 1
ATOM 752 N N . VAL A 1 94 ? -3.812 20.25 4.168 1 93.44 94 VAL A N 1
ATOM 753 C CA . VAL A 1 94 ? -3.021 20.859 3.104 1 93.44 94 VAL A CA 1
ATOM 754 C C . VAL A 1 94 ? -3.4 22.328 2.953 1 93.44 94 VAL A C 1
ATOM 756 O O . VAL A 1 94 ? -4.586 22.672 2.953 1 93.44 94 VAL A O 1
ATOM 759 N N . ASN A 1 95 ? -2.393 23.125 2.773 1 90.75 95 ASN A N 1
ATOM 760 C CA . ASN A 1 95 ? -2.584 24.562 2.777 1 90.75 95 ASN A CA 1
ATOM 761 C C . ASN A 1 95 ? -2.955 25.094 1.393 1 90.75 95 ASN A C 1
ATOM 763 O O . ASN A 1 95 ? -2.236 25.906 0.82 1 90.75 95 ASN A O 1
ATOM 767 N N . TRP A 1 96 ? -3.908 24.609 0.799 1 88 96 TRP A N 1
ATOM 768 C CA . TRP A 1 96 ? -4.512 25.141 -0.417 1 88 96 TRP A CA 1
ATOM 769 C C . TRP A 1 96 ? -5.754 25.969 -0.092 1 88 96 TRP A C 1
ATOM 771 O O . TRP A 1 96 ? -6.551 25.578 0.769 1 88 96 TRP A O 1
ATOM 781 N N . PRO A 1 97 ? -5.867 27.125 -0.745 1 85.31 97 PRO A N 1
ATOM 782 C CA . PRO A 1 97 ? -6.996 28 -0.415 1 85.31 97 PRO A CA 1
ATOM 783 C C . PRO A 1 97 ? -8.336 27.281 -0.479 1 85.31 97 PRO A C 1
ATOM 785 O O . PRO A 1 97 ? -8.617 26.562 -1.45 1 85.31 97 PRO A O 1
ATOM 788 N N . GLN A 1 98 ? -9.109 27.297 0.569 1 87.5 98 GLN A N 1
ATOM 789 C CA . GLN A 1 98 ? -10.5 26.859 0.69 1 87.5 98 GLN A CA 1
ATOM 790 C C . GLN A 1 98 ? -10.594 25.344 0.752 1 87.5 98 GLN A C 1
ATOM 792 O O . GLN A 1 98 ? -11.695 24.781 0.783 1 87.5 98 GLN A O 1
ATOM 797 N N . LEU A 1 99 ? -9.508 24.641 0.73 1 90.31 99 LEU A N 1
ATOM 798 C CA . LEU A 1 99 ? -9.562 23.188 0.701 1 90.31 99 LEU A CA 1
ATOM 799 C C . LEU A 1 99 ? -10.289 22.641 1.927 1 90.31 99 LEU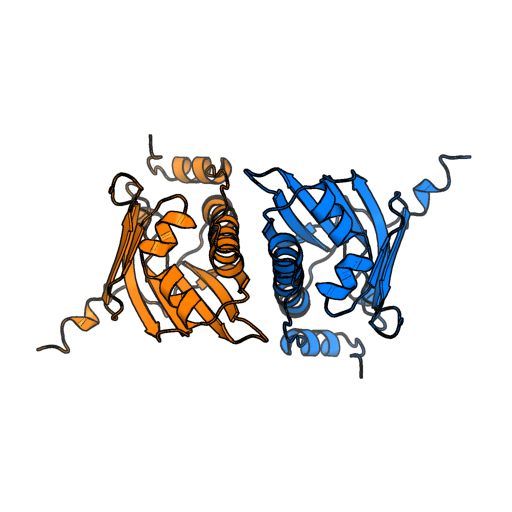 A C 1
ATOM 801 O O . LEU A 1 99 ? -11.258 21.891 1.797 1 90.31 99 LEU A O 1
ATOM 805 N N . VAL A 1 100 ? -9.914 23.078 3.08 1 90.5 100 VAL A N 1
ATOM 806 C CA . VAL A 1 100 ? -10.492 22.578 4.32 1 90.5 100 VAL A CA 1
ATOM 807 C C . VAL A 1 100 ? -11.945 23.031 4.438 1 90.5 100 VAL A C 1
ATOM 809 O O . VAL A 1 100 ? -12.805 22.266 4.902 1 90.5 100 VAL A O 1
ATOM 812 N N . GLU A 1 101 ? -12.172 24.203 4.043 1 89.25 101 GLU A N 1
ATOM 813 C CA . GLU A 1 101 ? -13.531 24.734 4.082 1 89.25 101 GLU A CA 1
ATOM 814 C C . GLU A 1 101 ? -14.477 23.891 3.227 1 89.25 101 GLU A C 1
ATOM 816 O O . GLU A 1 101 ? -15.633 23.688 3.6 1 89.25 101 GLU A O 1
ATOM 821 N N . LYS A 1 102 ? -14.016 23.453 2.137 1 90.81 102 LYS A N 1
ATOM 822 C CA . LYS A 1 102 ? -14.875 22.766 1.174 1 90.81 102 LYS A CA 1
ATOM 823 C C . LYS A 1 102 ? -14.906 21.266 1.439 1 90.81 102 LYS A C 1
ATOM 825 O O . LYS A 1 102 ? -15.93 20.609 1.241 1 90.81 102 LYS A O 1
ATOM 830 N N . LEU A 1 103 ? -13.758 20.734 1.889 1 93.75 103 LEU A N 1
ATOM 831 C CA . LEU A 1 103 ? -13.656 19.281 1.966 1 93.75 103 LEU A CA 1
ATOM 832 C C . LEU A 1 103 ? -13.586 18.812 3.416 1 93.75 103 LEU A C 1
ATOM 834 O O . LEU A 1 103 ? -13.602 17.625 3.689 1 93.75 103 LEU A O 1
ATOM 838 N N . GLY A 1 104 ? -13.531 19.781 4.367 1 93.12 104 GLY A N 1
ATOM 839 C CA . GLY A 1 104 ? -13.367 19.406 5.762 1 93.12 104 GLY A CA 1
ATOM 840 C C . GLY A 1 104 ? -11.938 19 6.105 1 93.12 104 GLY A C 1
ATOM 841 O O . GLY A 1 104 ? -11.094 18.875 5.215 1 93.12 104 GLY A O 1
ATOM 842 N N . PRO A 1 105 ? -11.68 18.781 7.363 1 95.19 105 PRO A N 1
ATOM 843 C CA . PRO A 1 105 ? -10.336 18.375 7.785 1 95.19 105 PRO A CA 1
ATOM 844 C C . PRO A 1 105 ? -10.023 16.922 7.418 1 95.19 105 PRO A C 1
ATOM 846 O O . PRO A 1 105 ? -10.938 16.109 7.246 1 95.19 105 PRO A O 1
ATOM 849 N N . THR A 1 106 ? -8.805 16.672 7.23 1 97.19 106 THR A N 1
ATOM 850 C CA . THR A 1 106 ? -8.273 15.32 7.02 1 97.19 106 THR A CA 1
ATOM 851 C C . THR A 1 106 ? -7.555 14.828 8.266 1 97.19 106 THR A C 1
ATOM 853 O O . THR A 1 106 ? -6.801 15.57 8.898 1 97.19 106 THR A O 1
ATOM 856 N N . LEU A 1 107 ? -7.816 13.625 8.68 1 98.06 107 LEU A N 1
ATOM 857 C CA . LEU A 1 107 ? -7.008 12.961 9.703 1 98.06 107 LEU A CA 1
ATOM 858 C C . LEU A 1 107 ? -6.047 11.961 9.07 1 98.06 107 LEU A C 1
ATOM 860 O O . LEU A 1 107 ? -6.426 11.219 8.164 1 98.06 107 LEU A O 1
ATOM 864 N N . VAL A 1 108 ? -4.844 12 9.539 1 98.75 108 VAL A N 1
ATOM 865 C CA . VAL A 1 108 ? -3.871 10.977 9.18 1 98.75 108 VAL A CA 1
ATOM 866 C C . VAL A 1 108 ? -3.391 10.258 10.445 1 98.75 108 VAL A C 1
ATOM 868 O O . VAL A 1 108 ? -3.01 10.906 11.422 1 98.75 108 VAL A O 1
ATOM 871 N N . THR A 1 109 ? -3.527 8.977 10.453 1 98.81 109 THR A N 1
ATOM 872 C CA . THR A 1 109 ? -3.064 8.141 11.555 1 98.81 109 THR A CA 1
ATOM 873 C C . THR A 1 109 ? -1.915 7.238 11.102 1 98.81 109 THR A C 1
ATOM 875 O O . THR A 1 109 ? -1.987 6.617 10.039 1 98.81 109 THR A O 1
ATOM 878 N N . TYR A 1 110 ? -0.864 7.234 11.844 1 98.94 110 TYR A N 1
ATOM 879 C CA . TYR A 1 110 ? 0.204 6.246 11.727 1 98.94 110 TYR A CA 1
ATOM 880 C C . TYR A 1 110 ? 0.124 5.223 12.859 1 98.94 110 TYR A C 1
ATOM 882 O O . TYR A 1 110 ? 0.063 5.59 14.031 1 98.94 110 TYR A O 1
ATOM 890 N N . GLU A 1 111 ? 0.061 3.994 12.516 1 98.88 111 GLU A N 1
ATOM 891 C CA . GLU A 1 111 ? 0.149 2.893 13.469 1 98.88 111 GLU A CA 1
ATOM 892 C C . GLU A 1 111 ? 1.41 2.064 13.242 1 98.88 111 GLU A C 1
ATOM 894 O O . GLU A 1 111 ? 1.674 1.622 12.125 1 98.88 111 GLU A O 1
ATOM 899 N N . ILE A 1 112 ? 2.186 1.907 14.289 1 98.88 112 ILE A N 1
ATOM 900 C CA . ILE A 1 112 ? 3.428 1.144 14.25 1 98.88 112 ILE A CA 1
ATOM 901 C C . ILE A 1 112 ? 3.293 -0.109 15.109 1 98.88 112 ILE A C 1
ATOM 903 O O . ILE A 1 112 ? 3.051 -0.016 16.312 1 98.88 112 ILE A O 1
ATOM 907 N N . GLU A 1 113 ? 3.422 -1.256 14.539 1 98.5 113 GLU A N 1
ATOM 908 C CA . GLU A 1 113 ? 3.342 -2.529 15.242 1 98.5 113 GLU A CA 1
ATOM 909 C C . GLU A 1 113 ? 4.57 -3.393 14.969 1 98.5 113 GLU A C 1
ATOM 911 O O . GLU A 1 113 ? 4.957 -3.578 13.812 1 98.5 113 GLU A O 1
ATOM 916 N N . PRO A 1 114 ? 5.188 -3.916 16.031 1 98 114 PRO A N 1
ATOM 917 C CA . PRO A 1 114 ? 6.254 -4.883 15.766 1 98 114 PRO A CA 1
ATOM 918 C C . PRO A 1 114 ? 5.793 -6.047 14.898 1 98 114 PRO A C 1
ATOM 920 O O . PRO A 1 114 ? 4.668 -6.531 15.055 1 98 114 PRO A O 1
ATOM 923 N N . ALA A 1 115 ? 6.656 -6.441 14.008 1 97.19 115 ALA A N 1
ATOM 924 C CA . ALA A 1 115 ? 6.371 -7.555 13.102 1 97.19 115 ALA A CA 1
ATOM 925 C C . ALA A 1 115 ? 7.656 -8.25 12.664 1 97.19 115 ALA A C 1
ATOM 927 O O . ALA A 1 115 ? 8.398 -7.734 11.828 1 97.19 115 ALA A O 1
ATOM 928 N N . GLY A 1 116 ? 7.875 -9.453 13.195 1 95 116 GLY A N 1
ATOM 929 C CA . GLY A 1 116 ? 9.117 -10.148 12.867 1 95 116 GLY A CA 1
ATOM 930 C C . GLY A 1 116 ? 10.352 -9.328 13.172 1 95 116 GLY A C 1
ATOM 931 O O . GLY A 1 116 ? 10.531 -8.852 14.297 1 95 116 GLY A O 1
ATOM 932 N N . ASP A 1 117 ? 11.156 -9.133 12.141 1 95 117 ASP A N 1
ATOM 933 C CA . ASP A 1 117 ? 12.422 -8.43 12.32 1 95 117 ASP A CA 1
ATOM 934 C C . ASP A 1 117 ? 12.266 -6.934 12.055 1 95 117 ASP A C 1
ATOM 936 O O . ASP A 1 117 ? 13.258 -6.211 11.93 1 95 117 ASP A O 1
ATOM 940 N N . GLY A 1 118 ? 11.07 -6.48 12.078 1 98.25 118 GLY A N 1
ATOM 941 C CA . GLY A 1 118 ? 10.812 -5.07 11.844 1 98.25 118 GLY A CA 1
ATOM 942 C C . GLY A 1 118 ? 9.461 -4.617 12.367 1 98.25 118 GLY A C 1
ATOM 943 O O . GLY A 1 118 ? 9.086 -4.957 13.492 1 98.25 118 GLY A O 1
ATOM 944 N N . VAL A 1 119 ? 8.867 -3.693 11.539 1 98.75 119 VAL A N 1
ATOM 945 C CA . VAL A 1 119 ? 7.566 -3.193 11.969 1 98.75 119 VAL A CA 1
ATOM 946 C C . VAL A 1 119 ? 6.582 -3.238 10.797 1 98.75 119 VAL A C 1
ATOM 948 O O . VAL A 1 119 ? 6.992 -3.254 9.633 1 98.75 119 VAL A O 1
ATOM 951 N N . LYS A 1 120 ? 5.324 -3.355 11.133 1 98.81 120 LYS A N 1
ATOM 952 C CA . LYS A 1 120 ? 4.199 -3.02 10.266 1 98.81 120 LYS A CA 1
ATOM 953 C C . LYS A 1 120 ? 3.764 -1.571 10.469 1 98.81 120 LYS A C 1
ATOM 955 O O . LYS A 1 120 ? 3.352 -1.19 11.57 1 98.81 120 LYS A O 1
ATOM 960 N N . LEU A 1 121 ? 3.936 -0.737 9.5 1 98.94 121 LEU A N 1
ATOM 961 C CA . LEU A 1 121 ? 3.439 0.634 9.508 1 98.94 121 LEU A CA 1
ATOM 962 C C . LEU A 1 121 ? 2.143 0.75 8.719 1 98.94 121 LEU A C 1
ATOM 964 O O . LEU A 1 121 ? 2.109 0.436 7.523 1 98.94 121 LEU A O 1
ATOM 968 N N . THR A 1 122 ? 1.069 1.11 9.352 1 98.94 122 THR A N 1
ATOM 969 C CA . THR A 1 122 ? -0.217 1.347 8.711 1 98.94 122 THR A CA 1
ATOM 970 C C . THR A 1 122 ? -0.571 2.83 8.742 1 98.94 122 THR A C 1
ATOM 972 O O . THR A 1 122 ? -0.488 3.475 9.789 1 98.94 122 THR A O 1
ATOM 975 N N . LEU A 1 123 ? -0.835 3.393 7.605 1 98.94 123 LEU A N 1
ATOM 976 C CA . LEU A 1 123 ? -1.321 4.762 7.465 1 98.94 123 LEU A CA 1
ATOM 977 C C . LEU A 1 123 ? -2.809 4.777 7.133 1 98.94 123 LEU A C 1
ATOM 979 O O . LEU A 1 123 ? -3.256 4.07 6.23 1 98.94 123 LEU A O 1
ATOM 983 N N . LEU A 1 124 ? -3.576 5.516 7.855 1 98.81 124 LEU A N 1
ATOM 984 C CA . LEU A 1 124 ? -4.988 5.758 7.578 1 98.81 124 LEU A CA 1
ATOM 985 C C . LEU A 1 124 ? -5.238 7.234 7.281 1 98.81 124 LEU A C 1
ATOM 987 O O . LEU A 1 124 ? -4.859 8.102 8.07 1 98.81 124 LEU A O 1
ATOM 991 N N . GLN A 1 125 ? -5.746 7.566 6.16 1 98.81 125 GLN A N 1
ATOM 992 C CA . GLN A 1 125 ? -6.34 8.875 5.902 1 98.81 125 GLN A CA 1
ATOM 993 C C . GLN A 1 125 ? -7.855 8.836 6.078 1 98.81 125 GLN A C 1
ATOM 995 O O . GLN A 1 125 ? -8.547 8.086 5.387 1 98.81 125 GLN A O 1
ATOM 1000 N N . SER A 1 126 ? -8.391 9.633 6.969 1 98.44 126 SER A N 1
ATOM 1001 C CA . SER A 1 126 ? -9.797 9.578 7.348 1 98.44 126 SER A CA 1
ATOM 1002 C C . SER A 1 126 ? -10.484 10.922 7.137 1 98.44 126 SER A C 1
ATOM 1004 O O . SER A 1 126 ? -9.844 11.969 7.234 1 98.44 126 SER A O 1
ATOM 1006 N N . HIS A 1 127 ? -11.758 10.852 6.902 1 97.94 127 HIS A N 1
ATOM 1007 C CA . HIS A 1 127 ? -12.602 12.023 6.672 1 97.94 127 HIS A CA 1
ATOM 1008 C C . HIS A 1 127 ? -13.945 11.883 7.383 1 97.94 127 HIS A C 1
ATOM 1010 O O . HIS A 1 127 ? -14.367 10.773 7.703 1 97.94 127 HIS A O 1
ATOM 1016 N N . ASP A 1 128 ? -14.57 13.008 7.688 1 96.62 128 ASP A N 1
ATOM 1017 C CA . ASP A 1 128 ? -15.844 13.008 8.414 1 96.62 128 ASP A CA 1
ATOM 1018 C C . ASP A 1 128 ? -17.016 13.094 7.449 1 96.62 128 ASP A C 1
ATOM 1020 O O . ASP A 1 128 ? -18.156 13.336 7.867 1 96.62 128 ASP A O 1
ATOM 1024 N N . ARG A 1 129 ? -16.75 13.031 6.152 1 95.75 129 ARG A N 1
ATOM 1025 C CA . ARG A 1 129 ? -17.719 13.062 5.07 1 95.75 129 ARG A CA 1
ATOM 1026 C C . ARG A 1 129 ? -17.219 12.281 3.857 1 95.75 129 ARG A C 1
ATOM 1028 O O . ARG A 1 129 ? -16.047 11.961 3.766 1 95.75 129 ARG A O 1
ATOM 1035 N N . PRO A 1 130 ? -18.141 11.953 2.939 1 96.38 130 PRO A N 1
ATOM 1036 C CA . PRO A 1 130 ? -17.672 11.273 1.725 1 96.38 130 PRO A CA 1
ATOM 1037 C C . PRO A 1 130 ? -16.766 12.156 0.867 1 96.38 130 PRO A C 1
ATOM 1039 O O . PRO A 1 130 ? -17.062 13.344 0.674 1 96.38 130 PRO A O 1
ATOM 1042 N N . ILE A 1 131 ? -15.68 11.664 0.44 1 97.56 131 ILE A N 1
ATOM 1043 C CA . ILE A 1 131 ? -14.75 12.297 -0.495 1 97.56 131 ILE A CA 1
ATOM 1044 C C . ILE A 1 131 ? -14.703 11.492 -1.793 1 97.56 131 ILE A C 1
ATOM 1046 O O . ILE A 1 131 ? -14.672 10.258 -1.767 1 97.56 131 ILE A O 1
ATOM 1050 N N . SER A 1 132 ? -14.75 12.133 -2.906 1 97.38 132 SER A N 1
ATOM 1051 C CA . SER A 1 132 ? -14.789 11.438 -4.191 1 97.38 132 SER A CA 1
ATOM 1052 C C . SER A 1 132 ? -13.492 10.68 -4.445 1 97.38 132 SER A C 1
ATOM 1054 O O . SER A 1 132 ? -12.43 11.078 -3.957 1 97.38 132 SER A O 1
ATOM 1056 N N . ASP A 1 133 ? -13.578 9.625 -5.242 1 97.5 133 ASP A N 1
ATOM 1057 C CA . ASP A 1 133 ? -12.406 8.852 -5.656 1 97.5 133 ASP A CA 1
ATOM 1058 C C . ASP A 1 133 ? -11.391 9.734 -6.375 1 97.5 133 ASP A C 1
ATOM 1060 O O . ASP A 1 133 ? -10.18 9.523 -6.266 1 97.5 133 ASP A O 1
ATOM 1064 N N . ASP A 1 134 ? -11.883 10.648 -7.145 1 97.69 134 ASP A N 1
ATOM 1065 C CA . ASP A 1 134 ? -11 11.555 -7.875 1 97.69 134 ASP A CA 1
ATOM 1066 C C . ASP A 1 134 ? -10.125 12.352 -6.918 1 97.69 134 ASP A C 1
ATOM 1068 O O . ASP A 1 134 ? -8.906 12.438 -7.105 1 97.69 134 ASP A O 1
ATOM 1072 N N . ILE A 1 135 ? -10.711 12.906 -5.863 1 96.69 135 ILE A N 1
ATOM 1073 C CA . ILE A 1 135 ? -9.969 13.68 -4.879 1 96.69 135 ILE A CA 1
ATOM 1074 C C . ILE A 1 135 ? -9.023 12.766 -4.102 1 96.69 135 ILE A C 1
ATOM 1076 O O . ILE A 1 135 ? -7.859 13.102 -3.895 1 96.69 135 ILE A O 1
ATOM 1080 N N . LEU A 1 136 ? -9.5 11.562 -3.744 1 98.12 136 LEU A N 1
ATOM 1081 C CA . LEU A 1 136 ? -8.711 10.609 -2.963 1 98.12 136 LEU A CA 1
ATOM 1082 C C . LEU A 1 136 ? -7.527 10.094 -3.773 1 98.12 136 LEU A C 1
ATOM 1084 O O . LEU A 1 136 ? -6.586 9.523 -3.213 1 98.12 136 LEU A O 1
ATOM 1088 N N . SER A 1 137 ? -7.574 10.25 -5.094 1 97.75 137 SER A N 1
ATOM 1089 C CA . SER A 1 137 ? -6.48 9.773 -5.938 1 97.75 137 SER A CA 1
ATOM 1090 C C . SER A 1 137 ? -5.16 10.438 -5.562 1 97.75 137 SER A C 1
ATOM 1092 O O . SER A 1 137 ? -4.094 9.844 -5.73 1 97.75 137 SER A O 1
ATOM 1094 N N . GLY A 1 138 ? -5.168 11.641 -5.066 1 96.31 138 GLY A N 1
ATOM 1095 C CA . GLY A 1 138 ? -3.965 12.305 -4.582 1 96.31 138 GLY A CA 1
ATOM 1096 C C . GLY A 1 138 ? -3.254 11.531 -3.49 1 96.31 138 GLY A C 1
ATOM 1097 O O . GLY A 1 138 ? -2.078 11.188 -3.629 1 96.31 138 GLY A O 1
ATOM 1098 N N . GLY A 1 139 ? -4.023 11.203 -2.408 1 97.69 139 GLY A N 1
ATOM 1099 C CA . GLY A 1 139 ? -3.465 10.406 -1.332 1 97.69 139 GLY A CA 1
ATOM 1100 C C . GLY A 1 139 ? -3.088 9 -1.766 1 97.69 139 GLY A C 1
ATOM 1101 O O . GLY A 1 139 ? -2.045 8.484 -1.366 1 97.69 139 GLY A O 1
ATOM 1102 N N . ARG A 1 140 ? -3.895 8.391 -2.604 1 98.06 140 ARG A N 1
ATOM 1103 C CA . ARG A 1 140 ? -3.658 7.027 -3.057 1 98.06 140 ARG A CA 1
ATOM 1104 C C . ARG A 1 140 ? -2.385 6.941 -3.893 1 98.06 140 ARG A C 1
ATOM 1106 O O . ARG A 1 140 ? -1.721 5.902 -3.914 1 98.06 140 ARG A O 1
ATOM 1113 N N . THR A 1 141 ? -2.051 8.016 -4.52 1 97 141 THR A N 1
ATOM 1114 C CA . THR A 1 141 ? -0.823 8.086 -5.305 1 97 141 THR A CA 1
ATOM 1115 C C . THR A 1 141 ? 0.355 8.516 -4.434 1 97 141 THR A C 1
ATOM 1117 O O . THR A 1 141 ? 1.444 7.941 -4.531 1 97 141 THR A O 1
ATOM 1120 N N . GLY A 1 142 ? 0.19 9.414 -3.582 1 97.81 142 GLY A N 1
ATOM 1121 C CA . GLY A 1 142 ? 1.261 10.039 -2.82 1 97.81 142 GLY A CA 1
ATOM 1122 C C . GLY A 1 142 ? 1.778 9.164 -1.694 1 97.81 142 GLY A C 1
ATOM 1123 O O . GLY A 1 142 ? 2.99 9.039 -1.5 1 97.81 142 GLY A O 1
ATOM 1124 N N . TRP A 1 143 ? 0.88 8.523 -0.907 1 98.62 143 TRP A N 1
ATOM 1125 C CA . TRP A 1 143 ? 1.272 7.797 0.298 1 98.62 143 TRP A CA 1
ATOM 1126 C C . TRP A 1 143 ? 2.205 6.641 -0.041 1 98.62 143 TRP A C 1
ATOM 1128 O O . TRP A 1 143 ? 3.246 6.465 0.595 1 98.62 143 TRP A O 1
ATOM 1138 N N . PRO A 1 144 ? 1.914 5.852 -1.086 1 98.75 144 PRO A N 1
ATOM 1139 C CA . PRO A 1 144 ? 2.855 4.785 -1.437 1 98.75 144 PRO A CA 1
ATOM 1140 C C . PRO A 1 144 ? 4.25 5.312 -1.761 1 98.75 144 PRO A C 1
ATOM 1142 O O . PRO A 1 144 ? 5.25 4.707 -1.37 1 98.75 144 PRO A O 1
ATOM 1145 N N . ALA A 1 145 ? 4.332 6.406 -2.438 1 98.5 145 ALA A N 1
ATOM 1146 C CA . ALA A 1 145 ? 5.629 6.984 -2.783 1 98.5 145 ALA A CA 1
ATOM 1147 C C . ALA A 1 145 ? 6.387 7.422 -1.533 1 98.5 145 ALA A C 1
ATOM 1149 O O . ALA A 1 145 ? 7.551 7.062 -1.35 1 98.5 145 ALA A O 1
ATOM 1150 N N . ILE A 1 146 ? 5.73 8.133 -0.688 1 98.62 146 ILE A N 1
ATOM 1151 C CA . ILE A 1 146 ? 6.348 8.695 0.512 1 98.62 146 ILE A CA 1
ATOM 1152 C C . ILE A 1 146 ? 6.809 7.562 1.428 1 98.62 146 ILE A C 1
ATOM 1154 O O . ILE A 1 146 ? 7.961 7.543 1.869 1 98.62 146 ILE A O 1
ATOM 1158 N N . LEU A 1 147 ? 5.957 6.574 1.678 1 98.88 147 LEU A N 1
ATOM 1159 C CA . LEU A 1 147 ? 6.262 5.531 2.652 1 98.88 147 LEU A CA 1
ATOM 1160 C C . LEU A 1 147 ? 7.246 4.523 2.078 1 98.88 147 LEU A C 1
ATOM 1162 O O . LEU A 1 147 ? 8.047 3.939 2.816 1 98.88 147 LEU A O 1
ATOM 1166 N N . SER A 1 148 ? 7.223 4.312 0.747 1 98.88 148 SER A N 1
ATOM 1167 C CA . SER A 1 148 ? 8.273 3.506 0.133 1 98.88 148 SER A CA 1
ATOM 1168 C C . SER A 1 148 ? 9.641 4.152 0.309 1 98.88 148 SER A C 1
ATOM 1170 O O . SER A 1 148 ? 10.625 3.463 0.589 1 98.88 148 SER A O 1
ATOM 1172 N N . SER A 1 149 ? 9.703 5.469 0.071 1 98.88 149 SER A N 1
ATOM 1173 C CA . SER A 1 149 ? 10.961 6.191 0.242 1 98.88 149 SER A CA 1
ATOM 1174 C C . SER A 1 149 ? 11.422 6.16 1.695 1 98.88 149 SER A C 1
ATOM 1176 O O . SER A 1 149 ? 12.617 6.008 1.969 1 98.88 149 SER A O 1
ATOM 1178 N N . LEU A 1 150 ? 10.484 6.312 2.615 1 98.94 150 LEU A N 1
ATOM 1179 C CA . LEU A 1 150 ? 10.789 6.168 4.031 1 98.94 150 LEU A CA 1
ATOM 1180 C C . LEU A 1 150 ? 11.438 4.82 4.312 1 98.94 150 LEU A C 1
ATOM 1182 O O . LEU A 1 150 ? 12.469 4.75 4.996 1 98.94 150 LEU A O 1
ATOM 1186 N N . LYS A 1 151 ? 10.828 3.76 3.793 1 98.94 151 LYS A N 1
ATOM 1187 C CA . LYS A 1 151 ? 11.352 2.41 3.973 1 98.94 151 LYS A CA 1
ATOM 1188 C C . LYS A 1 151 ? 12.766 2.295 3.416 1 98.94 151 LYS A C 1
ATOM 1190 O O . LYS A 1 151 ? 13.656 1.754 4.074 1 98.94 151 LYS A O 1
ATOM 1195 N N . SER A 1 152 ? 12.992 2.775 2.193 1 98.88 152 SER A N 1
ATOM 1196 C CA . SER A 1 152 ? 14.32 2.736 1.594 1 98.88 152 SER A CA 1
ATOM 1197 C C . SER A 1 152 ? 15.344 3.434 2.479 1 98.88 152 SER A C 1
ATOM 1199 O O . SER A 1 152 ? 16.438 2.902 2.715 1 98.88 152 SER A O 1
ATOM 1201 N N . LEU A 1 153 ? 14.992 4.594 2.965 1 98.88 153 LEU A N 1
ATOM 1202 C CA . LEU A 1 153 ? 15.891 5.371 3.807 1 98.88 153 LEU A CA 1
ATOM 1203 C C . LEU A 1 153 ? 16.297 4.582 5.051 1 98.88 153 LEU A C 1
ATOM 1205 O O . LEU A 1 153 ? 17.484 4.461 5.359 1 98.88 153 LEU A O 1
ATOM 1209 N N . LEU A 1 154 ? 15.312 4.012 5.703 1 98.81 154 LEU A N 1
ATOM 1210 C CA . LEU A 1 154 ? 15.562 3.373 6.992 1 98.81 154 LEU A CA 1
ATOM 1211 C C . LEU A 1 154 ? 16.328 2.064 6.816 1 98.81 154 LEU A C 1
ATOM 1213 O O . LEU A 1 154 ? 17.062 1.649 7.703 1 98.81 154 LEU A O 1
ATOM 1217 N N . GLU A 1 155 ? 16.172 1.407 5.664 1 98.69 155 GLU A N 1
ATOM 1218 C CA . GLU A 1 155 ? 16.797 0.096 5.48 1 98.69 155 GLU A CA 1
ATOM 1219 C C . GLU A 1 155 ? 18.156 0.217 4.816 1 98.69 155 GLU A C 1
ATOM 1221 O O . GLU A 1 155 ? 19.062 -0.589 5.078 1 98.69 155 GLU A O 1
ATOM 1226 N N . SER A 1 156 ? 18.344 1.212 3.939 1 97.62 156 SER A N 1
ATOM 1227 C CA . SER A 1 156 ? 19.562 1.263 3.131 1 97.62 156 SER A CA 1
ATOM 1228 C C . SER A 1 156 ? 20.375 2.518 3.432 1 97.62 156 SER A C 1
ATOM 1230 O O . SER A 1 156 ? 21.531 2.631 3.016 1 97.62 156 SER A O 1
ATOM 1232 N N . GLY A 1 157 ? 19.734 3.492 4.086 1 97.88 157 GLY A N 1
ATOM 1233 C CA . GLY A 1 157 ? 20.391 4.77 4.332 1 97.88 157 GLY A CA 1
ATOM 1234 C C . GLY A 1 157 ? 20.219 5.758 3.195 1 97.88 157 GLY A C 1
ATOM 1235 O O . GLY A 1 157 ? 20.734 6.879 3.258 1 97.88 157 GLY A O 1
ATOM 1236 N N . LYS A 1 158 ? 19.438 5.324 2.182 1 97.81 158 LYS A N 1
ATOM 1237 C CA . LYS A 1 158 ? 19.234 6.191 1.028 1 97.81 158 LYS A CA 1
ATOM 1238 C C . LYS A 1 158 ? 17.75 6.281 0.672 1 97.81 158 LYS A C 1
ATOM 1240 O O . LYS A 1 158 ? 17.125 5.273 0.333 1 97.81 158 LYS A O 1
ATOM 1245 N N . ALA A 1 159 ? 17.172 7.473 0.72 1 98.44 159 ALA A N 1
ATOM 1246 C CA . ALA A 1 159 ? 15.805 7.695 0.277 1 98.44 159 ALA A CA 1
ATOM 1247 C C . ALA A 1 159 ? 15.703 7.637 -1.244 1 98.44 159 ALA A C 1
ATOM 1249 O O . ALA A 1 159 ? 16.703 7.816 -1.947 1 98.44 159 ALA A O 1
ATOM 1250 N N . MET A 1 160 ? 14.586 7.391 -1.711 1 98.25 160 MET A N 1
ATOM 1251 C CA . MET A 1 160 ? 14.367 7.344 -3.154 1 98.25 160 MET A CA 1
ATOM 1252 C C . MET A 1 160 ? 14.023 8.727 -3.701 1 98.25 160 MET A C 1
ATOM 1254 O O . MET A 1 160 ? 13.477 9.562 -2.984 1 98.25 160 MET A O 1
ATOM 1258 N N . VAL A 1 161 ? 14.367 8.867 -4.949 1 94.88 161 VAL A N 1
ATOM 1259 C CA . VAL A 1 161 ? 13.891 10.023 -5.707 1 94.88 161 VAL A CA 1
ATOM 1260 C C . VAL A 1 161 ? 12.727 9.609 -6.602 1 94.88 161 VAL A C 1
ATOM 1262 O O . VAL A 1 161 ? 12.922 8.898 -7.594 1 94.88 161 VAL A O 1
ATOM 1265 N N . ILE A 1 162 ? 11.547 10.039 -6.246 1 95.81 162 ILE A N 1
ATOM 1266 C CA . ILE A 1 162 ? 10.336 9.648 -6.965 1 95.81 162 ILE A CA 1
ATOM 1267 C C . ILE A 1 162 ? 9.641 10.891 -7.516 1 95.81 162 ILE A C 1
ATOM 1269 O O . ILE A 1 162 ? 9.172 11.734 -6.75 1 95.81 162 ILE A O 1
ATOM 1273 N N . PRO A 1 163 ? 9.656 10.992 -8.805 1 91.56 163 PRO A N 1
ATOM 1274 C CA . PRO A 1 163 ? 8.906 12.117 -9.359 1 91.56 163 PRO A CA 1
ATOM 1275 C C . PRO A 1 163 ? 7.398 11.992 -9.125 1 91.56 163 PRO A C 1
ATOM 1277 O O . PRO A 1 163 ? 6.805 10.961 -9.453 1 91.56 163 PRO A O 1
ATOM 1280 N N . MET A 1 164 ? 6.902 13.031 -8.539 1 88.75 164 MET A N 1
ATOM 1281 C CA . MET A 1 164 ? 5.469 12.992 -8.273 1 88.75 164 MET A CA 1
ATOM 1282 C C . MET A 1 164 ? 4.766 14.195 -8.898 1 88.75 164 MET A C 1
ATOM 1284 O O . MET A 1 164 ? 5.301 15.305 -8.898 1 88.75 164 MET A O 1
ATOM 1288 N N . GLN A 1 165 ? 3.672 13.875 -9.508 1 88.62 165 GLN A N 1
ATOM 1289 C CA . GLN A 1 165 ? 2.746 14.906 -9.977 1 88.62 165 GLN A CA 1
ATOM 1290 C C . GLN A 1 165 ? 1.329 14.633 -9.477 1 88.62 165 GLN A C 1
ATOM 1292 O O . GLN A 1 165 ? 0.886 13.484 -9.445 1 88.62 165 GLN A O 1
ATOM 1297 N N . PRO A 1 166 ? 0.676 15.719 -9.062 1 90.88 166 PRO A N 1
ATOM 1298 C CA . PRO A 1 166 ? -0.723 15.469 -8.703 1 90.88 166 PRO A CA 1
ATOM 1299 C C . PRO A 1 166 ? -1.511 14.805 -9.836 1 90.88 166 PRO A C 1
ATOM 1301 O O . PRO A 1 166 ? -1.325 15.141 -11.008 1 90.88 166 PRO A O 1
ATOM 1304 N N . PRO A 1 167 ? -2.355 13.906 -9.492 1 94.69 167 PRO A N 1
ATOM 1305 C CA . PRO A 1 167 ? -3.176 13.297 -10.539 1 94.69 167 PRO A CA 1
ATOM 1306 C C . PRO A 1 167 ? -4.094 14.297 -11.234 1 94.69 167 PRO A C 1
ATOM 1308 O O . PRO A 1 167 ? -4.719 15.133 -10.562 1 94.69 167 PRO A O 1
ATOM 1311 N N . ALA A 1 168 ? -4.242 14.102 -12.539 1 94.81 168 ALA A N 1
ATOM 1312 C CA . ALA A 1 168 ? -5.074 15.016 -13.328 1 94.81 168 ALA A CA 1
ATOM 1313 C C . ALA A 1 168 ? -6.523 14.984 -12.852 1 94.81 168 ALA A C 1
ATOM 1315 O O . ALA A 1 168 ? -7.188 16.016 -12.805 1 94.81 168 ALA A O 1
ATOM 1316 N N . ARG A 1 169 ? -6.969 13.805 -12.531 1 96.56 169 ARG A N 1
ATOM 1317 C CA . ARG A 1 169 ? -8.359 13.664 -12.117 1 96.56 169 ARG A CA 1
ATOM 1318 C C . ARG A 1 169 ? -8.609 14.391 -10.797 1 96.56 169 ARG A C 1
ATOM 1320 O O . ARG A 1 169 ? -9.711 14.914 -10.57 1 96.56 169 ARG A O 1
ATOM 1327 N N . MET A 1 170 ? -7.668 14.359 -9.906 1 95.56 170 MET A N 1
ATOM 1328 C CA . MET A 1 170 ? -7.789 15.125 -8.664 1 95.56 170 MET A CA 1
ATOM 1329 C C . MET A 1 170 ? -7.863 16.625 -8.945 1 95.56 170 MET A C 1
ATOM 1331 O O . MET A 1 170 ? -8.734 17.312 -8.414 1 95.56 170 MET A O 1
ATOM 1335 N N . MET A 1 171 ? -6.965 17.109 -9.789 1 93.94 171 MET A N 1
ATOM 1336 C CA . MET A 1 171 ? -6.918 18.531 -10.125 1 93.94 171 MET A CA 1
ATOM 1337 C C . MET A 1 171 ? -8.227 18.984 -10.75 1 93.94 171 MET A C 1
ATOM 1339 O O . MET A 1 171 ? -8.734 20.047 -10.43 1 93.94 171 MET A O 1
ATOM 1343 N N . ALA A 1 172 ? -8.758 18.172 -11.594 1 95 172 ALA A N 1
ATOM 1344 C CA . ALA A 1 172 ? -10.031 18.469 -12.234 1 95 172 ALA A CA 1
ATOM 1345 C C . ALA A 1 172 ? -11.164 18.547 -11.211 1 95 172 ALA A C 1
ATOM 1347 O O . ALA A 1 172 ? -12 19.453 -11.266 1 95 172 ALA A O 1
ATOM 1348 N N . ALA A 1 173 ? -11.156 17.609 -10.273 1 95.31 173 ALA A N 1
ATOM 1349 C CA . ALA A 1 173 ? -12.195 17.578 -9.242 1 95.31 173 ALA A CA 1
ATOM 1350 C C . ALA A 1 173 ? -12.109 18.797 -8.336 1 95.31 173 ALA A C 1
ATOM 1352 O O . ALA A 1 173 ? -13.133 19.375 -7.953 1 95.31 173 ALA A O 1
ATOM 1353 N N . LEU A 1 174 ? -10.945 19.156 -8 1 93.44 174 LEU A N 1
ATOM 1354 C CA . LEU A 1 174 ? -10.742 20.328 -7.172 1 93.44 174 LEU A CA 1
ATOM 1355 C C . LEU A 1 174 ? -11.211 21.594 -7.887 1 93.44 174 LEU A C 1
ATOM 1357 O O . LEU A 1 174 ? -11.852 22.453 -7.285 1 93.44 174 LEU A O 1
ATOM 1361 N N . LYS A 1 175 ? -10.883 21.703 -9.117 1 91.81 175 LYS A N 1
ATOM 1362 C CA . LYS A 1 175 ? -11.32 22.828 -9.93 1 91.81 175 LYS A CA 1
ATOM 1363 C C . LYS A 1 175 ? -12.844 22.922 -9.961 1 91.81 175 LYS A C 1
ATOM 1365 O O . LYS A 1 175 ? -13.406 24.016 -9.844 1 91.81 175 LYS A O 1
ATOM 1370 N N . GLU A 1 176 ? -13.461 21.812 -10.102 1 92.94 176 GLU A N 1
ATOM 1371 C CA . GLU A 1 176 ? -14.922 21.766 -10.141 1 92.94 176 GLU A CA 1
ATOM 1372 C C . GLU A 1 176 ? -15.523 22.266 -8.836 1 92.94 176 GLU A C 1
ATOM 1374 O O . GLU A 1 176 ? -16.609 22.844 -8.828 1 92.94 176 GLU A O 1
ATOM 1379 N N . LEU A 1 177 ? -14.797 22.078 -7.773 1 91.44 177 LEU A N 1
ATOM 1380 C CA . LEU A 1 177 ? -15.266 22.5 -6.461 1 91.44 177 LEU A CA 1
ATOM 1381 C C . LEU A 1 177 ? -14.914 23.969 -6.211 1 91.44 177 LEU A C 1
ATOM 1383 O O . LEU A 1 177 ? -15.289 24.531 -5.18 1 91.44 177 LEU A O 1
ATOM 1387 N N . GLY A 1 178 ? -14.117 24.547 -7.137 1 87.75 178 GLY A N 1
ATOM 1388 C CA . GLY A 1 178 ? -13.75 25.953 -7.004 1 87.75 178 GLY A CA 1
ATOM 1389 C C . GLY A 1 178 ? -12.523 26.172 -6.129 1 87.75 178 GLY A C 1
ATOM 1390 O O . GLY A 1 178 ? -12.359 27.234 -5.539 1 87.75 178 GLY A O 1
ATOM 1391 N N . ILE A 1 179 ? -11.781 25.172 -5.957 1 85.62 179 ILE A N 1
ATOM 1392 C CA . ILE A 1 179 ? -10.57 25.281 -5.156 1 85.62 179 ILE A CA 1
ATOM 1393 C C . ILE A 1 179 ? -9.406 25.734 -6.039 1 85.62 179 ILE A C 1
ATOM 1395 O O . ILE A 1 179 ? -9.156 25.141 -7.098 1 85.62 179 ILE A O 1
ATOM 1399 N N . ALA A 1 180 ? -8.789 26.781 -5.695 1 77.38 180 ALA A N 1
ATOM 1400 C CA . ALA A 1 180 ? -7.668 27.312 -6.461 1 77.38 180 ALA A CA 1
ATOM 1401 C C . ALA A 1 180 ? -6.465 26.391 -6.41 1 77.38 180 ALA A C 1
ATOM 1403 O O . ALA A 1 180 ? -6.07 25.922 -5.336 1 77.38 180 ALA A O 1
ATOM 1404 N N . LEU A 1 181 ? -5.992 25.984 -7.578 1 73.19 181 LEU A N 1
ATOM 1405 C CA . LEU A 1 181 ? -4.836 25.109 -7.672 1 73.19 181 LEU A CA 1
ATOM 1406 C C . LEU A 1 181 ? -3.539 25.891 -7.539 1 73.19 181 LEU A C 1
ATOM 1408 O O . LEU A 1 181 ? -3.48 27.062 -7.91 1 73.19 181 LEU A O 1
ATOM 1412 N N . PRO A 1 182 ? -2.549 25.297 -6.789 1 62 182 PRO A N 1
ATOM 1413 C CA . PRO A 1 182 ? -1.288 26.047 -6.703 1 62 182 PRO A CA 1
ATOM 1414 C C . PRO A 1 182 ? -0.674 26.328 -8.07 1 62 182 PRO A C 1
ATOM 1416 O O . PRO A 1 182 ? -0.855 25.547 -9.008 1 62 182 PRO A O 1
ATOM 1419 N N . SER A 1 183 ? -0.4 27.609 -8.391 1 53.47 183 SER A N 1
ATOM 1420 C CA . SER A 1 183 ? 0.269 28.031 -9.609 1 53.47 183 SER A CA 1
ATOM 1421 C C . SER A 1 183 ? 1.645 27.391 -9.75 1 53.47 183 SER A C 1
ATOM 1423 O O . SER A 1 183 ? 2.283 27.062 -8.75 1 53.47 183 SER A O 1
ATOM 1425 N N . MET B 1 1 ? -2.166 -25.078 -37.469 1 25.67 1 MET B N 1
ATOM 1426 C CA . MET B 1 1 ? -2.463 -25.922 -36.312 1 25.67 1 MET B CA 1
ATOM 1427 C C . MET B 1 1 ? -2.172 -25.188 -35 1 25.67 1 MET B C 1
ATOM 1429 O O . MET B 1 1 ? -2.701 -25.562 -33.938 1 25.67 1 MET B O 1
ATOM 1433 N N . THR B 1 2 ? -1.115 -24.5 -34.969 1 31.27 2 THR B N 1
ATOM 1434 C CA . THR B 1 2 ? -0.429 -23.812 -33.875 1 31.27 2 THR B CA 1
ATOM 1435 C C . THR B 1 2 ? -1.291 -22.688 -33.312 1 31.27 2 THR B C 1
ATOM 1437 O O . THR B 1 2 ? -1.126 -22.281 -32.156 1 31.27 2 THR B O 1
ATOM 1440 N N . MET B 1 3 ? -1.98 -21.984 -34.125 1 32.91 3 MET B N 1
ATOM 1441 C CA . MET B 1 3 ? -2.916 -20.906 -33.812 1 32.91 3 MET B CA 1
ATOM 1442 C C . MET B 1 3 ? -4.023 -21.406 -32.875 1 32.91 3 MET B C 1
ATOM 1444 O O . MET B 1 3 ? -4.82 -20.625 -32.375 1 32.91 3 MET B O 1
ATOM 1448 N N . LYS B 1 4 ? -4.34 -22.672 -32.938 1 32.88 4 LYS B N 1
ATOM 1449 C CA . LYS B 1 4 ? -5.523 -23.281 -32.344 1 32.88 4 LYS B CA 1
ATOM 1450 C C . LYS B 1 4 ? -5.418 -23.344 -30.828 1 32.88 4 LYS B C 1
ATOM 1452 O O . LYS B 1 4 ? -6.414 -23.141 -30.125 1 32.88 4 LYS B O 1
ATOM 1457 N N . ILE B 1 5 ? -4.297 -23.734 -30.234 1 33.56 5 ILE B N 1
ATOM 1458 C CA . ILE B 1 5 ? -4.129 -24.062 -28.812 1 33.56 5 ILE B CA 1
ATOM 1459 C C . ILE B 1 5 ? -4.094 -22.766 -28 1 33.56 5 ILE B C 1
ATOM 1461 O O . ILE B 1 5 ? -4.352 -22.781 -26.797 1 33.56 5 ILE B O 1
ATOM 1465 N N . TYR B 1 6 ? -3.473 -21.656 -28.422 1 36.78 6 TYR B N 1
ATOM 1466 C CA . TYR B 1 6 ? -3.385 -20.406 -27.672 1 36.78 6 TYR B CA 1
ATOM 1467 C C . TYR B 1 6 ? -4.758 -19.984 -27.172 1 36.78 6 TYR B C 1
ATOM 1469 O O . TYR B 1 6 ? -4.863 -19.156 -26.25 1 36.78 6 TYR B O 1
ATOM 1477 N N . ARG B 1 7 ? -5.844 -20.266 -27.75 1 33.56 7 ARG B N 1
ATOM 1478 C CA . ARG B 1 7 ? -7.258 -19.953 -27.578 1 33.56 7 ARG B CA 1
ATOM 1479 C C . ARG B 1 7 ? -7.828 -20.672 -26.359 1 33.56 7 ARG B C 1
ATOM 1481 O O . ARG B 1 7 ? -8.992 -20.469 -26 1 33.56 7 ARG B O 1
ATOM 1488 N N . ARG B 1 8 ? -7.258 -21.891 -26 1 32.91 8 ARG B N 1
ATOM 1489 C CA . ARG B 1 8 ? -8.023 -22.547 -24.953 1 32.91 8 ARG B CA 1
ATOM 1490 C C . ARG B 1 8 ? -7.816 -21.844 -23.609 1 32.91 8 ARG B C 1
ATOM 1492 O O . ARG B 1 8 ? -7.328 -22.453 -22.656 1 32.91 8 ARG B O 1
ATOM 1499 N N . ILE B 1 9 ? -6.852 -20.938 -23.281 1 41.38 9 ILE B N 1
ATOM 1500 C CA . ILE B 1 9 ? -7.129 -20.094 -22.125 1 41.38 9 ILE B CA 1
ATOM 1501 C C . ILE B 1 9 ? -8.625 -20.094 -21.828 1 41.38 9 ILE B C 1
ATOM 1503 O O . ILE B 1 9 ? -9.438 -19.844 -22.734 1 41.38 9 ILE B O 1
ATOM 1507 N N . ARG B 1 10 ? -9.102 -21.031 -20.859 1 42.22 10 ARG B N 1
ATOM 1508 C CA . ARG B 1 10 ? -10.523 -21.344 -20.781 1 42.22 10 ARG B CA 1
ATOM 1509 C C . ARG B 1 10 ? -11.359 -20.219 -21.375 1 42.22 10 ARG B C 1
ATOM 1511 O O . ARG B 1 10 ? -11.344 -19.094 -20.891 1 42.22 10 ARG B O 1
ATOM 1518 N N . LEU B 1 11 ? -11.477 -20.125 -22.75 1 46.38 11 LEU B N 1
ATOM 1519 C CA . LEU B 1 11 ? -12.398 -19.406 -23.625 1 46.38 11 LEU B CA 1
ATOM 1520 C C . LEU B 1 11 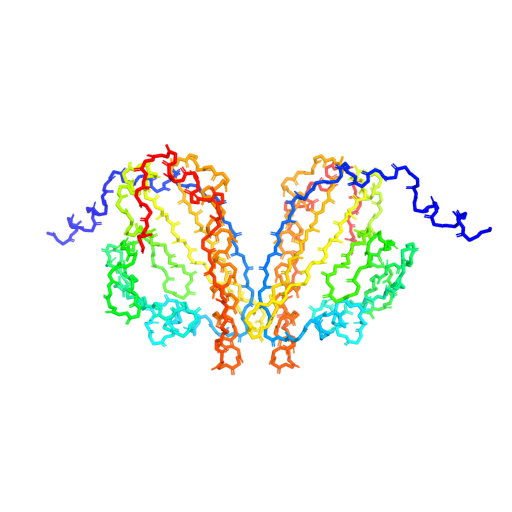? -13.438 -18.641 -22.812 1 46.38 11 LEU B C 1
ATOM 1522 O O . LEU B 1 11 ? -13.914 -17.594 -23.234 1 46.38 11 LEU B O 1
ATOM 1526 N N . ASP B 1 12 ? -13.773 -19.328 -21.672 1 61.22 12 ASP B N 1
ATOM 1527 C CA . ASP B 1 12 ? -14.992 -18.766 -21.109 1 61.22 12 ASP B CA 1
ATOM 1528 C C . ASP B 1 12 ? -14.68 -17.656 -20.109 1 61.22 12 ASP B C 1
ATOM 1530 O O . ASP B 1 12 ? -15.594 -17.031 -19.562 1 61.22 12 ASP B O 1
ATOM 1534 N N . MET B 1 13 ? -13.219 -17.453 -19.859 1 77.06 13 MET B N 1
ATOM 1535 C CA . MET B 1 13 ? -13.094 -16.359 -18.906 1 77.06 13 MET B CA 1
ATOM 1536 C C . MET B 1 13 ? -13.117 -15.008 -19.641 1 77.06 13 MET B C 1
ATOM 1538 O O . MET B 1 13 ? -12.32 -14.773 -20.547 1 77.06 13 MET B O 1
ATOM 1542 N N . ASN B 1 14 ? -13.984 -14.305 -19.516 1 87.81 14 ASN B N 1
ATOM 1543 C CA . ASN B 1 14 ? -14.102 -12.945 -20.031 1 87.81 14 ASN B CA 1
ATOM 1544 C C . ASN B 1 14 ? -13.32 -11.961 -19.156 1 87.81 14 ASN B C 1
ATOM 1546 O O . ASN B 1 14 ? -13.852 -11.43 -18.172 1 87.81 14 ASN B O 1
ATOM 1550 N N . ILE B 1 15 ? -12.031 -11.734 -19.547 1 88.5 15 ILE B N 1
ATOM 1551 C CA . ILE B 1 15 ? -11.094 -10.93 -18.781 1 88.5 15 ILE B CA 1
ATOM 1552 C C . ILE B 1 15 ? -11.703 -9.555 -18.5 1 88.5 15 ILE B C 1
ATOM 1554 O O . ILE B 1 15 ? -11.414 -8.945 -17.469 1 88.5 15 ILE B O 1
ATOM 1558 N N . GLU B 1 16 ? -12.508 -9.117 -19.422 1 89.69 16 GLU B N 1
ATOM 1559 C CA . GLU B 1 16 ? -13.109 -7.797 -19.297 1 89.69 16 GLU B CA 1
ATOM 1560 C C . GLU B 1 16 ? -14.047 -7.723 -18.078 1 89.69 16 GLU B C 1
ATOM 1562 O O . GLU B 1 16 ? -14.383 -6.633 -17.625 1 89.69 16 GLU B O 1
ATOM 1567 N N . LYS B 1 17 ? -14.5 -8.852 -17.641 1 94.06 17 LYS B N 1
ATOM 1568 C CA . LYS B 1 17 ? -15.422 -8.898 -16.516 1 94.06 17 LYS B CA 1
ATOM 1569 C C . LYS B 1 17 ? -14.68 -8.75 -15.195 1 94.06 17 LYS B C 1
ATOM 1571 O O . LYS B 1 17 ? -15.305 -8.523 -14.148 1 94.06 17 LYS B O 1
ATOM 1576 N N . PHE B 1 18 ? -13.391 -8.938 -15.25 1 97.25 18 PHE B N 1
ATOM 1577 C CA . PHE B 1 18 ? -12.594 -8.859 -14.031 1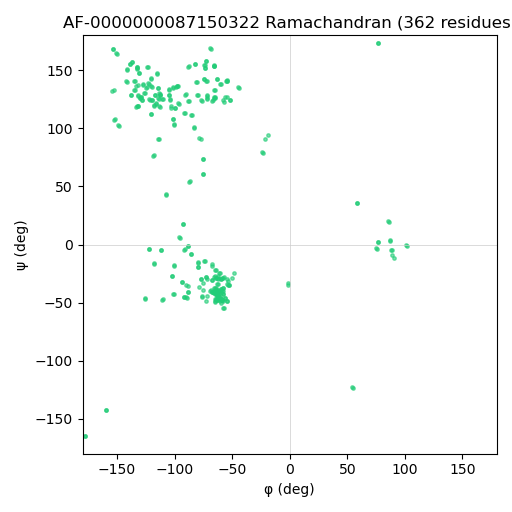 97.25 18 PHE B CA 1
ATOM 1578 C C . PHE B 1 18 ? -12.32 -7.406 -13.656 1 97.25 18 PHE B C 1
ATOM 1580 O O . PHE B 1 18 ? -11.852 -6.625 -14.484 1 97.25 18 PHE B O 1
ATOM 1587 N N . LYS B 1 19 ? -12.617 -7.094 -12.43 1 97.56 19 LYS B N 1
ATOM 1588 C CA . LYS B 1 19 ? -12.352 -5.766 -11.891 1 97.56 19 LYS B CA 1
ATOM 1589 C C . LYS B 1 19 ? -11.422 -5.832 -10.688 1 97.56 19 LYS B C 1
ATOM 1591 O O . LYS B 1 19 ? -11.539 -6.746 -9.859 1 97.56 19 LYS B O 1
ATOM 1596 N N . PRO B 1 20 ? -10.539 -4.875 -10.57 1 98.25 20 PRO B N 1
ATOM 1597 C CA . PRO B 1 20 ? -9.648 -4.891 -9.414 1 98.25 20 PRO B CA 1
ATOM 1598 C C . PRO B 1 20 ? -10.383 -4.711 -8.094 1 98.25 20 PRO B C 1
ATOM 1600 O O . PRO B 1 20 ? -11.188 -3.781 -7.949 1 98.25 20 PRO B O 1
ATOM 1603 N N . ALA B 1 21 ? -10.172 -5.594 -7.188 1 98.38 21 ALA B N 1
ATOM 1604 C CA . ALA B 1 21 ? -10.727 -5.508 -5.836 1 98.38 21 ALA B CA 1
ATOM 1605 C C . ALA B 1 21 ? -9.664 -5.047 -4.84 1 98.38 21 ALA B C 1
ATOM 1607 O O . ALA B 1 21 ? -9.992 -4.5 -3.783 1 98.38 21 ALA B O 1
ATOM 1608 N N . ILE B 1 22 ? -8.391 -5.324 -5.129 1 98.56 22 ILE B N 1
ATOM 1609 C CA . ILE B 1 22 ? -7.234 -4.867 -4.367 1 98.56 22 ILE B CA 1
ATOM 1610 C C . ILE B 1 22 ? -6.215 -4.234 -5.309 1 98.56 22 ILE B C 1
ATOM 1612 O O . ILE B 1 22 ? -5.902 -4.797 -6.363 1 98.56 22 ILE B O 1
ATOM 1616 N N . VAL B 1 23 ? -5.801 -3.039 -5.027 1 98.69 23 VAL B N 1
ATOM 1617 C CA . VAL B 1 23 ? -4.684 -2.373 -5.688 1 98.69 23 VAL B CA 1
ATOM 1618 C C . VAL B 1 23 ? -3.625 -1.989 -4.656 1 98.69 23 VAL B C 1
ATOM 1620 O O . VAL B 1 23 ? -3.938 -1.364 -3.641 1 98.69 23 VAL B O 1
ATOM 1623 N N . TYR B 1 24 ? -2.467 -2.422 -4.879 1 98.88 24 TYR B N 1
ATOM 1624 C CA . TYR B 1 24 ? -1.354 -2.092 -3.996 1 98.88 24 TYR B CA 1
ATOM 1625 C C . TYR B 1 24 ? -0.146 -1.616 -4.793 1 98.88 24 TYR B C 1
ATOM 1627 O O . TYR B 1 24 ? 0.279 -2.277 -5.742 1 98.88 24 TYR B O 1
ATOM 1635 N N . THR B 1 25 ? 0.394 -0.457 -4.418 1 98.88 25 THR B N 1
ATOM 1636 C CA . THR B 1 25 ? 1.539 0.136 -5.098 1 98.88 25 THR B CA 1
ATOM 1637 C C . THR B 1 25 ? 2.713 0.303 -4.141 1 98.88 25 THR B C 1
ATOM 1639 O O . THR B 1 25 ? 2.529 0.717 -2.992 1 98.88 25 THR B O 1
ATOM 1642 N N . ILE B 1 26 ? 3.865 -0.048 -4.59 1 98.94 26 ILE B N 1
ATOM 1643 C CA . ILE B 1 26 ? 5.098 0.146 -3.832 1 98.94 26 ILE B CA 1
ATOM 1644 C C . ILE B 1 26 ? 6.223 0.565 -4.773 1 98.94 26 ILE B C 1
ATOM 1646 O O . ILE B 1 26 ? 6.277 0.12 -5.922 1 98.94 26 ILE B O 1
ATOM 1650 N N . TYR B 1 27 ? 7.059 1.487 -4.348 1 98.88 27 TYR B N 1
ATOM 1651 C CA . TYR B 1 27 ? 8.227 1.898 -5.125 1 98.88 27 TYR B CA 1
ATOM 1652 C C . TYR B 1 27 ? 9.477 1.174 -4.652 1 98.88 27 TYR B C 1
ATOM 1654 O O . TYR B 1 27 ? 9.688 0.999 -3.447 1 98.88 27 TYR B O 1
ATOM 1662 N N . ILE B 1 28 ? 10.289 0.713 -5.562 1 98.94 28 ILE B N 1
ATOM 1663 C CA . ILE B 1 28 ? 11.461 -0.108 -5.27 1 98.94 28 ILE B CA 1
ATOM 1664 C C . ILE B 1 28 ? 12.68 0.463 -5.98 1 98.94 28 ILE B C 1
ATOM 1666 O O . ILE B 1 28 ? 12.656 0.682 -7.195 1 98.94 28 ILE B O 1
ATOM 1670 N N . ALA B 1 29 ? 13.766 0.733 -5.242 1 98.81 29 ALA B N 1
ATOM 1671 C CA . ALA B 1 29 ? 15.031 1.169 -5.816 1 98.81 29 ALA B CA 1
ATOM 1672 C C . ALA B 1 29 ? 15.766 0.004 -6.477 1 98.81 29 ALA B C 1
ATOM 1674 O O . ALA B 1 29 ? 16.766 -0.48 -5.953 1 98.81 29 ALA B O 1
ATOM 1675 N N . ALA B 1 30 ? 15.328 -0.437 -7.59 1 98.75 30 ALA B N 1
ATOM 1676 C CA . ALA B 1 30 ? 15.867 -1.511 -8.422 1 98.75 30 ALA B CA 1
ATOM 1677 C C . ALA B 1 30 ? 15.492 -1.316 -9.883 1 98.75 30 ALA B C 1
ATOM 1679 O O . ALA B 1 30 ? 14.656 -0.474 -10.211 1 98.75 30 ALA B O 1
ATOM 1680 N N . THR B 1 31 ? 16.062 -2.02 -10.758 1 98.62 31 THR B N 1
ATOM 1681 C CA . THR B 1 31 ? 15.742 -1.932 -12.18 1 98.62 31 THR B CA 1
ATOM 1682 C C . THR B 1 31 ? 14.508 -2.76 -12.508 1 98.62 31 THR B C 1
ATOM 1684 O O . THR B 1 31 ? 14.18 -3.709 -11.789 1 98.62 31 THR B O 1
ATOM 1687 N N . PRO B 1 32 ? 13.828 -2.396 -13.562 1 98.69 32 PRO B N 1
ATOM 1688 C CA . PRO B 1 32 ? 12.711 -3.238 -14.008 1 98.69 32 PRO B CA 1
ATOM 1689 C C . PRO B 1 32 ? 13.117 -4.699 -14.188 1 98.69 32 PRO B C 1
ATOM 1691 O O . PRO B 1 32 ? 12.336 -5.602 -13.867 1 98.69 32 PRO B O 1
ATOM 1694 N N . GLN B 1 33 ? 14.344 -4.914 -14.625 1 98.75 33 GLN B N 1
ATOM 1695 C CA . GLN B 1 33 ? 14.836 -6.266 -14.867 1 98.75 33 GLN B CA 1
ATOM 1696 C C . GLN B 1 33 ? 14.906 -7.062 -13.562 1 98.75 33 GLN B C 1
ATOM 1698 O O . GLN B 1 33 ? 14.461 -8.211 -13.508 1 98.75 33 GLN B O 1
ATOM 1703 N N . LYS B 1 34 ? 15.438 -6.469 -12.578 1 98.75 34 LYS B N 1
ATOM 1704 C CA . LYS B 1 34 ? 15.578 -7.16 -11.297 1 98.75 34 LYS B CA 1
ATOM 1705 C C . LYS B 1 34 ? 14.211 -7.445 -10.68 1 98.75 34 LYS B C 1
ATOM 1707 O O . LYS B 1 34 ? 13.992 -8.516 -10.109 1 98.75 34 LYS B O 1
ATOM 1712 N N . VAL B 1 35 ? 13.289 -6.484 -10.75 1 98.94 35 VAL B N 1
ATOM 1713 C CA . VAL B 1 35 ? 11.945 -6.684 -10.211 1 98.94 35 VAL B CA 1
ATOM 1714 C C . VAL B 1 35 ? 11.25 -7.809 -10.969 1 98.94 35 VAL B C 1
ATOM 1716 O O . VAL B 1 35 ? 10.617 -8.68 -10.359 1 98.94 35 VAL B O 1
ATOM 1719 N N . TRP B 1 36 ? 11.398 -7.805 -12.297 1 98.88 36 TRP B N 1
ATOM 1720 C CA . TRP B 1 36 ? 10.812 -8.844 -13.141 1 98.88 36 TRP B CA 1
ATOM 1721 C C . TRP B 1 36 ? 11.352 -10.219 -12.766 1 98.88 36 TRP B C 1
ATOM 1723 O O . TRP B 1 36 ? 10.578 -11.156 -12.562 1 98.88 36 TRP B O 1
ATOM 1733 N N . GLN B 1 37 ? 12.633 -10.305 -12.609 1 98.75 37 GLN B N 1
ATOM 1734 C CA . GLN B 1 37 ? 13.258 -11.57 -12.219 1 98.75 37 GLN B CA 1
ATOM 1735 C C . GLN B 1 37 ? 12.758 -12.031 -10.859 1 98.75 37 GLN B C 1
ATOM 1737 O O . GLN B 1 37 ? 12.445 -13.211 -10.68 1 98.75 37 GLN B O 1
ATOM 1742 N N . ALA B 1 38 ? 12.695 -11.125 -9.938 1 98.88 38 ALA B N 1
ATOM 1743 C CA . ALA B 1 38 ? 12.273 -11.477 -8.586 1 98.88 38 ALA B CA 1
ATOM 1744 C C . ALA B 1 38 ? 10.836 -12 -8.578 1 98.88 38 ALA B C 1
ATOM 1746 O O . ALA B 1 38 ? 10.508 -12.898 -7.801 1 98.88 38 ALA B O 1
ATOM 1747 N N . LEU B 1 39 ? 9.961 -11.469 -9.477 1 98.88 39 LEU B N 1
ATOM 1748 C CA . LEU B 1 39 ? 8.555 -11.852 -9.516 1 98.88 39 LEU B CA 1
ATOM 1749 C C . LEU B 1 39 ? 8.367 -13.18 -10.227 1 98.88 39 LEU B C 1
ATOM 1751 O O . LEU B 1 39 ? 7.34 -13.844 -10.062 1 98.88 39 LEU B O 1
ATOM 1755 N N . THR B 1 40 ? 9.391 -13.602 -11.047 1 98.81 40 THR B N 1
ATOM 1756 C CA . THR B 1 40 ? 9.109 -14.695 -11.961 1 98.81 40 THR B CA 1
ATOM 1757 C C . THR B 1 40 ? 10.062 -15.859 -11.727 1 98.81 40 THR B C 1
ATOM 1759 O O . THR B 1 40 ? 9.938 -16.906 -12.359 1 98.81 40 THR B O 1
ATOM 1762 N N . GLU B 1 41 ? 11.016 -15.695 -10.82 1 98.69 41 GLU B N 1
ATOM 1763 C CA . GLU B 1 41 ? 12.008 -16.75 -10.602 1 98.69 41 GLU B CA 1
ATOM 1764 C C . GLU B 1 41 ? 12.008 -17.203 -9.148 1 98.69 41 GLU B C 1
ATOM 1766 O O . GLU B 1 41 ? 12.031 -16.391 -8.227 1 98.69 41 GLU B O 1
ATOM 1771 N N . ALA B 1 42 ? 12.109 -18.453 -8.953 1 98.62 42 ALA B N 1
ATOM 1772 C CA . ALA B 1 42 ? 12.016 -19.094 -7.641 1 98.62 42 ALA B CA 1
ATOM 1773 C C . ALA B 1 42 ? 13.203 -18.719 -6.762 1 98.62 42 ALA B C 1
ATOM 1775 O O . ALA B 1 42 ? 13.094 -18.672 -5.535 1 98.62 42 ALA B O 1
ATOM 1776 N N . GLU B 1 43 ? 14.336 -18.469 -7.422 1 98.12 43 GLU B N 1
ATOM 1777 C CA . GLU B 1 43 ? 15.531 -18.094 -6.676 1 98.12 43 GLU B CA 1
ATOM 1778 C C . GLU B 1 43 ? 15.266 -16.891 -5.777 1 98.12 43 GLU B C 1
ATOM 1780 O O . GLU B 1 43 ? 15.789 -16.812 -4.664 1 98.12 43 GLU B O 1
ATOM 1785 N N . PHE B 1 44 ? 14.43 -15.977 -6.195 1 98.62 44 PHE B N 1
ATOM 1786 C CA . PHE B 1 44 ? 14.102 -14.773 -5.441 1 98.62 44 PHE B CA 1
ATOM 1787 C C . PHE B 1 44 ? 12.875 -15 -4.562 1 98.62 44 PHE B C 1
ATOM 1789 O O . PHE B 1 44 ? 12.898 -14.695 -3.367 1 98.62 44 PHE B O 1
ATOM 1796 N N . SER B 1 45 ? 11.797 -15.641 -5.121 1 98.81 45 SER B N 1
ATOM 1797 C CA . SER B 1 45 ? 10.539 -15.742 -4.391 1 98.81 45 SER B CA 1
ATOM 1798 C C . SER B 1 45 ? 1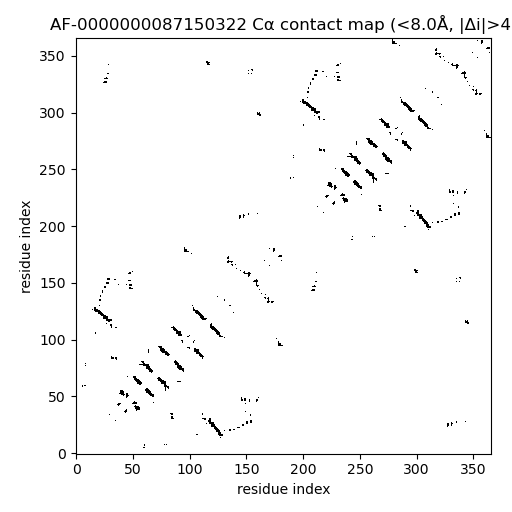0.703 -16.578 -3.127 1 98.81 45 SER B C 1
ATOM 1800 O O . SER B 1 45 ? 10.047 -16.328 -2.115 1 98.81 45 SER B O 1
ATOM 1802 N N . ARG B 1 46 ? 11.625 -17.516 -3.123 1 98.56 46 ARG B N 1
ATOM 1803 C CA . ARG B 1 46 ? 11.875 -18.328 -1.937 1 98.56 46 ARG B CA 1
ATOM 1804 C C . ARG B 1 46 ? 12.32 -17.469 -0.765 1 98.56 46 ARG B C 1
ATOM 1806 O O . ARG B 1 46 ? 12.156 -17.844 0.396 1 98.56 46 ARG B O 1
ATOM 1813 N N . GLN B 1 47 ? 12.852 -16.359 -1.101 1 98.5 47 GLN B N 1
ATOM 1814 C CA . GLN B 1 47 ? 13.391 -15.484 -0.065 1 98.5 47 GLN B CA 1
ATOM 1815 C C . GLN B 1 47 ? 12.32 -14.516 0.445 1 98.5 47 GLN B C 1
ATOM 1817 O O . GLN B 1 47 ? 12.117 -14.383 1.654 1 98.5 47 GLN B O 1
ATOM 1822 N N . TYR B 1 48 ? 11.562 -13.898 -0.427 1 98.56 48 TYR B N 1
ATOM 1823 C CA . TYR B 1 48 ? 10.719 -12.789 -0.002 1 98.56 48 TYR B CA 1
ATOM 1824 C C . TYR B 1 48 ? 9.273 -13.242 0.175 1 98.56 48 TYR B C 1
ATOM 1826 O O . TYR B 1 48 ? 8.461 -12.523 0.771 1 98.56 48 TYR B O 1
ATOM 1834 N N . PHE B 1 49 ? 8.875 -14.391 -0.396 1 98.19 49 PHE B N 1
ATOM 1835 C CA . PHE B 1 49 ? 7.5 -14.883 -0.425 1 98.19 49 PHE B CA 1
ATOM 1836 C C . PHE B 1 49 ? 7.332 -16.062 0.523 1 98.19 49 PHE B C 1
ATOM 1838 O O . PHE B 1 49 ? 6.816 -17.109 0.13 1 98.19 49 PHE B O 1
ATOM 1845 N N . SER B 1 50 ? 7.887 -15.977 1.705 1 96 50 SER B N 1
ATOM 1846 C CA . SER B 1 50 ? 7.73 -16.922 2.807 1 96 50 SER B CA 1
ATOM 1847 C C . SER B 1 50 ? 8.164 -18.328 2.398 1 96 50 SER B C 1
ATOM 1849 O O . SER B 1 50 ? 7.531 -19.312 2.779 1 96 50 SER B O 1
ATOM 1851 N N . GLY B 1 51 ? 9.18 -18.422 1.577 1 97.44 51 GLY B N 1
ATOM 1852 C CA . GLY B 1 51 ? 9.742 -19.688 1.174 1 97.44 51 GLY B CA 1
ATOM 1853 C C . GLY B 1 51 ? 9.062 -20.281 -0.045 1 97.44 51 GLY B C 1
ATOM 1854 O O . GLY B 1 51 ? 9.492 -21.328 -0.555 1 97.44 51 GLY B O 1
ATOM 1855 N N . HIS B 1 52 ? 8.016 -19.672 -0.545 1 98.19 52 HIS B N 1
ATOM 1856 C CA . HIS B 1 52 ? 7.273 -20.203 -1.685 1 98.19 52 HIS B CA 1
ATOM 1857 C C . HIS B 1 52 ? 8.047 -20 -2.984 1 98.19 52 HIS B C 1
ATOM 1859 O O . HIS B 1 52 ? 8.695 -18.984 -3.172 1 98.19 52 HIS B O 1
ATOM 1865 N N . ALA B 1 53 ? 7.953 -20.969 -3.826 1 98.75 53 ALA B N 1
ATOM 1866 C CA . ALA B 1 53 ? 8.672 -20.953 -5.102 1 98.75 53 ALA B CA 1
ATOM 1867 C C . ALA B 1 53 ? 7.734 -20.609 -6.254 1 98.75 53 ALA B C 1
ATOM 1869 O O . ALA B 1 53 ? 6.781 -21.344 -6.523 1 98.75 53 ALA B O 1
ATOM 1870 N N . VAL B 1 54 ? 7.973 -19.547 -6.945 1 98.81 54 VAL B N 1
ATOM 1871 C CA . VAL B 1 54 ? 7.211 -19.156 -8.125 1 98.81 54 VAL B CA 1
ATOM 1872 C C . VAL B 1 54 ? 7.863 -19.734 -9.375 1 98.81 54 VAL B C 1
ATOM 1874 O O . VAL B 1 54 ? 9.07 -19.609 -9.578 1 98.81 54 VAL B O 1
ATOM 1877 N N . GLU B 1 55 ? 7.113 -20.344 -10.117 1 98.44 55 GLU B N 1
ATOM 1878 C CA . GLU B 1 55 ? 7.504 -20.891 -11.414 1 98.44 55 GLU B CA 1
ATOM 1879 C C . GLU B 1 55 ? 6.543 -20.438 -12.508 1 98.44 55 GLU B C 1
ATOM 1881 O O . GLU B 1 55 ? 5.336 -20.672 -12.422 1 98.44 55 GLU B O 1
ATOM 1886 N N . VAL B 1 56 ? 7.125 -19.828 -13.531 1 98.44 56 VAL B N 1
ATOM 1887 C CA . VAL B 1 56 ? 6.223 -19.297 -14.555 1 98.44 56 VAL B CA 1
ATOM 1888 C C . VAL B 1 56 ? 6.797 -19.594 -15.938 1 98.44 56 VAL B C 1
ATOM 1890 O O . VAL B 1 56 ? 7.996 -19.406 -16.172 1 98.44 56 VAL B O 1
ATOM 1893 N N . ASP B 1 57 ? 5.984 -20.188 -16.828 1 98.25 57 ASP B N 1
ATOM 1894 C CA . ASP B 1 57 ? 6.246 -20.219 -18.266 1 98.25 57 ASP B CA 1
ATOM 1895 C C . ASP B 1 57 ? 5.77 -18.938 -18.938 1 98.25 57 ASP B C 1
ATOM 1897 O O . ASP B 1 57 ? 4.578 -18.781 -19.203 1 98.25 57 ASP B O 1
ATOM 1901 N N . LEU B 1 58 ? 6.707 -18.016 -19.219 1 98.12 58 LEU B N 1
ATOM 1902 C CA . LEU B 1 58 ? 6.41 -16.641 -19.578 1 98.12 58 LEU B CA 1
ATOM 1903 C C . LEU B 1 58 ? 5.906 -16.562 -21.016 1 98.12 58 LEU B C 1
ATOM 1905 O O . LEU B 1 58 ? 6.539 -15.922 -21.859 1 98.12 58 LEU B O 1
ATOM 1909 N N . ARG B 1 59 ? 4.883 -17.141 -21.359 1 97 59 ARG B N 1
ATOM 1910 C CA . ARG B 1 59 ? 4.098 -17.047 -22.594 1 97 59 ARG B CA 1
ATOM 1911 C C . ARG B 1 59 ? 2.605 -17.109 -22.297 1 97 59 ARG B C 1
ATOM 1913 O O . ARG B 1 59 ? 2.189 -17.734 -21.312 1 97 59 ARG B O 1
ATOM 1920 N N . ILE B 1 60 ? 1.878 -16.516 -23.062 1 96.06 60 ILE B N 1
ATOM 1921 C CA . ILE B 1 60 ? 0.43 -16.578 -22.906 1 96.06 60 ILE B CA 1
ATOM 1922 C C . ILE B 1 60 ? -0.026 -18.031 -22.891 1 96.06 60 ILE B C 1
ATOM 1924 O O . ILE B 1 60 ? 0.379 -18.812 -23.75 1 96.06 60 ILE B O 1
ATOM 1928 N N . GLY B 1 61 ? -0.737 -18.359 -21.891 1 96.06 61 GLY B N 1
ATOM 1929 C CA . GLY B 1 61 ? -1.169 -19.734 -21.734 1 96.06 61 GLY B CA 1
ATOM 1930 C C . GLY B 1 61 ? -0.185 -20.594 -20.969 1 96.06 61 GLY B C 1
ATOM 1931 O O . GLY B 1 61 ? -0.498 -21.719 -20.594 1 96.06 61 GLY B O 1
ATOM 1932 N N . GLY B 1 62 ? 1.039 -20.047 -20.703 1 98.06 62 GLY B N 1
ATOM 1933 C CA . GLY B 1 62 ? 2.031 -20.75 -19.906 1 98.06 62 GLY B CA 1
ATOM 1934 C C . GLY B 1 62 ? 1.604 -20.938 -18.469 1 98.06 62 GLY B C 1
ATOM 1935 O O . GLY B 1 62 ? 0.835 -20.156 -17.922 1 98.06 62 GLY B O 1
ATOM 1936 N N . ALA B 1 63 ? 2.143 -21.984 -17.859 1 98.44 63 ALA B N 1
ATOM 1937 C CA . ALA B 1 63 ? 1.759 -22.328 -16.484 1 98.44 63 ALA B CA 1
ATOM 1938 C C . ALA B 1 63 ? 2.322 -21.328 -15.492 1 98.44 63 ALA B C 1
ATOM 1940 O O . ALA B 1 63 ? 3.438 -20.828 -15.664 1 98.44 63 ALA B O 1
ATOM 1941 N N . TYR B 1 64 ? 1.6 -20.984 -14.516 1 98.56 64 TYR B N 1
ATOM 1942 C CA . TYR B 1 64 ? 2.004 -20.266 -13.312 1 98.56 64 TYR B CA 1
ATOM 1943 C C . TYR B 1 64 ? 1.787 -21.109 -12.062 1 98.56 64 TYR B C 1
ATOM 1945 O O . TYR B 1 64 ? 0.652 -21.453 -11.742 1 98.56 64 TYR B O 1
ATOM 1953 N N . ILE B 1 65 ? 2.875 -21.344 -11.367 1 98.69 65 ILE B N 1
ATOM 1954 C CA . ILE B 1 65 ? 2.816 -22.25 -10.227 1 98.69 65 ILE B CA 1
ATOM 1955 C C . ILE B 1 65 ? 3.564 -21.641 -9.047 1 98.69 65 ILE B C 1
ATOM 1957 O O . ILE B 1 65 ? 4.648 -21.078 -9.211 1 98.69 65 ILE B O 1
ATOM 1961 N N . VAL B 1 66 ? 2.971 -21.672 -7.898 1 98.69 66 VAL B N 1
ATOM 1962 C CA . VAL B 1 66 ? 3.646 -21.375 -6.641 1 98.69 66 VAL B CA 1
ATOM 1963 C C . VAL B 1 66 ? 3.643 -22.609 -5.738 1 98.69 66 VAL B C 1
ATOM 1965 O O . VAL B 1 66 ? 2.59 -23.203 -5.492 1 98.69 66 VAL B O 1
ATOM 1968 N N . ARG B 1 67 ? 4.805 -22.953 -5.246 1 98.56 67 ARG B N 1
ATOM 1969 C CA . ARG B 1 67 ? 4.945 -24.125 -4.387 1 98.56 67 ARG B CA 1
ATOM 1970 C C . ARG B 1 67 ? 5.379 -23.719 -2.982 1 98.56 67 ARG B C 1
ATOM 1972 O O . ARG B 1 67 ? 6.168 -22.797 -2.811 1 98.56 67 ARG B O 1
ATOM 1979 N N . THR B 1 68 ? 4.891 -24.516 -1.999 1 97.31 68 THR B N 1
ATOM 1980 C CA . THR B 1 68 ? 5.34 -24.359 -0.62 1 97.31 68 THR B CA 1
ATOM 1981 C C . THR B 1 68 ? 6.797 -24.781 -0.472 1 97.31 68 THR B C 1
ATOM 1983 O O . THR B 1 68 ? 7.371 -25.375 -1.39 1 97.31 68 THR B O 1
ATOM 1986 N N . PRO B 1 69 ? 7.391 -24.469 0.646 1 96.38 69 PRO B N 1
ATOM 1987 C CA . PRO B 1 69 ? 8.781 -24.859 0.86 1 96.38 69 PRO B CA 1
ATOM 1988 C C . PRO B 1 69 ? 9 -26.359 0.754 1 96.38 69 PRO B C 1
ATOM 1990 O O . PRO B 1 69 ? 10.07 -26.812 0.333 1 96.38 69 PRO B O 1
ATOM 1993 N N . ASP B 1 70 ? 8.039 -27.125 1.051 1 96.94 70 ASP B N 1
ATOM 1994 C CA . ASP B 1 70 ? 8.172 -28.578 0.986 1 96.94 70 ASP B CA 1
ATOM 1995 C C . ASP B 1 70 ? 7.836 -29.109 -0.407 1 96.94 70 ASP B C 1
ATOM 1997 O O . ASP B 1 70 ? 7.824 -30.312 -0.637 1 96.94 70 ASP B O 1
ATOM 2001 N N . GLY B 1 71 ? 7.465 -28.219 -1.289 1 96.62 71 GLY B N 1
ATOM 2002 C CA . GLY B 1 71 ? 7.312 -28.578 -2.689 1 96.62 71 GLY B CA 1
ATOM 2003 C C . GLY B 1 71 ? 5.863 -28.797 -3.096 1 96.62 71 GLY B C 1
ATOM 2004 O O . GLY B 1 71 ? 5.566 -28.984 -4.277 1 96.62 71 GLY B O 1
ATOM 2005 N N . ALA B 1 72 ? 4.926 -28.656 -2.178 1 96.56 72 ALA B N 1
ATOM 2006 C CA . ALA B 1 72 ? 3.512 -28.875 -2.482 1 96.56 72 ALA B CA 1
ATOM 2007 C C . ALA B 1 72 ? 2.943 -27.719 -3.297 1 96.56 72 ALA B C 1
ATOM 2009 O O . ALA B 1 72 ? 3.447 -26.594 -3.225 1 96.56 72 ALA B O 1
ATOM 2010 N N . LEU B 1 73 ? 1.898 -28.016 -4.047 1 96.69 73 LEU B N 1
ATOM 2011 C CA . LEU B 1 7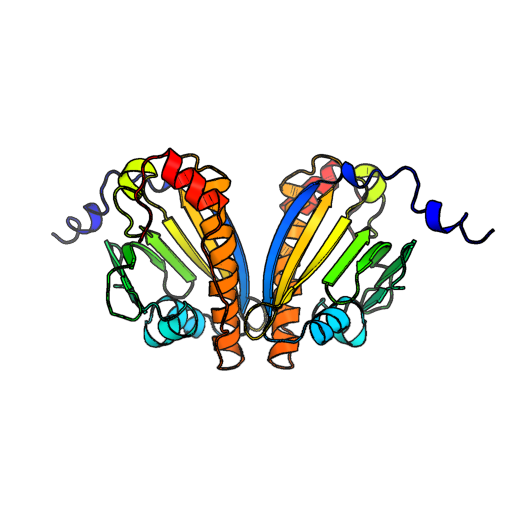3 ? 1.222 -27 -4.84 1 96.69 73 LEU B CA 1
ATOM 2012 C C . LEU B 1 73 ? 0.432 -26.047 -3.947 1 96.69 73 LEU B C 1
ATOM 2014 O O . LEU B 1 73 ? -0.407 -26.484 -3.156 1 96.69 73 LEU B O 1
ATOM 2018 N N . HIS B 1 74 ? 0.684 -24.75 -4.066 1 96.44 74 HIS B N 1
ATOM 2019 C CA . HIS B 1 74 ? -0.01 -23.719 -3.293 1 96.44 74 HIS B CA 1
ATOM 2020 C C . HIS B 1 74 ? -0.933 -22.891 -4.18 1 96.44 74 HIS B C 1
ATOM 2022 O O . HIS B 1 74 ? -2.088 -22.656 -3.824 1 96.44 74 HIS B O 1
ATOM 2028 N N . ILE B 1 75 ? -0.448 -22.453 -5.328 1 97.62 75 ILE B N 1
ATOM 2029 C CA . ILE B 1 75 ? -1.186 -21.672 -6.316 1 97.62 75 ILE B CA 1
ATOM 2030 C C . ILE B 1 75 ? -0.954 -22.25 -7.711 1 97.62 75 ILE B C 1
ATOM 2032 O O . ILE B 1 75 ? 0.172 -22.625 -8.055 1 97.62 75 ILE B O 1
ATOM 2036 N N . SER B 1 76 ? -1.974 -22.344 -8.438 1 96.88 76 SER B N 1
ATOM 2037 C CA . SER B 1 76 ? -1.866 -22.734 -9.844 1 96.88 76 SER B CA 1
ATOM 2038 C C . SER B 1 76 ? -2.639 -21.781 -10.742 1 96.88 76 SER B C 1
ATOM 2040 O O . SER B 1 76 ? -3.654 -21.219 -10.336 1 96.88 76 SER B O 1
ATOM 2042 N N . GLY B 1 77 ? -2.15 -21.594 -11.898 1 97.38 77 GLY B N 1
ATOM 2043 C CA . GLY B 1 77 ? -2.814 -20.75 -12.875 1 97.38 77 GLY B CA 1
ATOM 2044 C C . GLY B 1 77 ? -2.092 -20.703 -14.211 1 97.38 77 GLY B C 1
ATOM 2045 O O . GLY B 1 77 ? -1.352 -21.625 -14.555 1 97.38 77 GLY B O 1
ATOM 2046 N N . GLU B 1 78 ? -2.447 -19.734 -15.016 1 97.12 78 GLU B N 1
ATOM 2047 C CA . GLU B 1 78 ? -1.851 -19.531 -16.328 1 97.12 78 GLU B CA 1
ATOM 2048 C C . GLU B 1 78 ? -1.574 -18.062 -16.594 1 97.12 78 GLU B C 1
ATOM 2050 O O . GLU B 1 78 ? -2.223 -17.188 -16.016 1 97.12 78 GLU B O 1
ATOM 2055 N N . VAL B 1 79 ? -0.652 -17.781 -17.484 1 98.19 79 VAL B N 1
ATOM 2056 C CA . VAL B 1 79 ? -0.326 -16.438 -17.922 1 98.19 79 VAL B CA 1
ATOM 2057 C C . VAL B 1 79 ? -1.393 -15.93 -18.891 1 98.19 79 VAL B C 1
ATOM 2059 O O . VAL B 1 79 ? -1.667 -16.578 -19.906 1 98.19 79 VAL B O 1
ATOM 2062 N N . ILE B 1 80 ? -1.965 -14.852 -18.594 1 97.38 80 ILE B N 1
ATOM 2063 C CA . ILE B 1 80 ? -3.035 -14.25 -19.391 1 97.38 80 ILE B CA 1
ATOM 2064 C C . ILE B 1 80 ? -2.473 -13.117 -20.25 1 97.38 80 ILE B C 1
ATOM 2066 O O . ILE B 1 80 ? -2.893 -12.93 -21.391 1 97.38 80 ILE B O 1
ATOM 2070 N N . GLU B 1 81 ? -1.597 -12.312 -19.641 1 97.19 81 GLU B N 1
ATOM 2071 C CA . GLU B 1 81 ? -0.854 -11.234 -20.297 1 97.19 81 GLU B CA 1
ATOM 2072 C C . GLU B 1 81 ? 0.616 -11.258 -19.891 1 97.19 81 GLU B C 1
ATOM 2074 O O . GLU B 1 81 ? 0.941 -11.523 -18.734 1 97.19 81 GLU B O 1
ATOM 2079 N N . CYS B 1 82 ? 1.405 -10.984 -20.875 1 98.38 82 CYS B N 1
ATOM 2080 C CA . CYS B 1 82 ? 2.834 -10.953 -20.594 1 98.38 82 CYS B CA 1
ATOM 2081 C C . CYS B 1 82 ? 3.551 -9.945 -21.484 1 98.38 82 CYS B C 1
ATOM 2083 O O . CYS B 1 82 ? 3.68 -10.164 -22.688 1 98.38 82 CYS B O 1
ATOM 2085 N N . ASP B 1 83 ? 3.863 -8.867 -21.016 1 98.38 83 ASP B N 1
ATOM 2086 C CA . ASP B 1 83 ? 4.77 -7.871 -21.578 1 98.38 83 ASP B CA 1
ATOM 2087 C C . ASP B 1 83 ? 6.02 -7.715 -20.703 1 98.38 83 ASP B C 1
ATOM 2089 O O . ASP B 1 83 ? 6.02 -6.945 -19.75 1 98.38 83 ASP B O 1
ATOM 2093 N N . PRO B 1 84 ? 7.043 -8.516 -21.031 1 98.19 84 PRO B N 1
ATOM 2094 C CA . PRO B 1 84 ? 8.219 -8.609 -20.172 1 98.19 84 PRO B CA 1
ATOM 2095 C C . PRO B 1 84 ? 8.703 -7.246 -19.672 1 98.19 84 PRO B C 1
ATOM 2097 O O . PRO B 1 84 ? 8.727 -6.285 -20.453 1 98.19 84 PRO B O 1
ATOM 2100 N N . LEU B 1 85 ? 9.008 -7.176 -18.391 1 98.38 85 LEU B N 1
ATOM 2101 C CA . LEU B 1 85 ? 9.555 -6.031 -17.672 1 98.38 85 LEU B CA 1
ATOM 2102 C C . LEU B 1 85 ? 8.484 -4.98 -17.422 1 98.38 85 LEU B C 1
ATOM 2104 O O . LEU B 1 85 ? 8.734 -3.99 -16.719 1 98.38 85 LEU B O 1
ATOM 2108 N N . LYS B 1 86 ? 7.301 -5.195 -17.922 1 98.62 86 LYS B N 1
ATOM 2109 C CA . LYS B 1 86 ? 6.297 -4.137 -17.828 1 98.62 86 LYS B CA 1
ATOM 2110 C C . LYS B 1 86 ? 5.016 -4.648 -17.172 1 98.62 86 LYS B C 1
ATOM 2112 O O . LYS B 1 86 ? 4.426 -3.969 -16.328 1 98.62 86 LYS B O 1
ATOM 2117 N N . ARG B 1 87 ? 4.551 -5.828 -17.641 1 98.75 87 ARG B N 1
ATOM 2118 C CA . ARG B 1 87 ? 3.236 -6.262 -17.172 1 98.75 87 ARG B CA 1
ATOM 2119 C C . ARG B 1 87 ? 3.119 -7.781 -17.203 1 98.75 87 ARG B C 1
ATOM 2121 O O . ARG B 1 87 ? 3.521 -8.414 -18.188 1 98.75 87 ARG B O 1
ATOM 2128 N N . LEU B 1 88 ? 2.66 -8.422 -16.219 1 98.81 88 LEU B N 1
ATOM 2129 C CA . LEU B 1 88 ? 2.322 -9.836 -16.109 1 98.81 88 LEU B CA 1
ATOM 2130 C C . LEU B 1 88 ? 0.96 -10.023 -15.453 1 98.81 88 LEU B C 1
ATOM 2132 O O . LEU B 1 88 ? 0.714 -9.5 -14.367 1 98.81 88 LEU B O 1
ATOM 2136 N N . THR B 1 89 ? 0.017 -10.594 -16.094 1 98.56 89 THR B N 1
ATOM 2137 C CA . THR B 1 89 ? -1.259 -11.008 -15.516 1 98.56 89 THR B CA 1
ATOM 2138 C C . THR B 1 89 ? -1.38 -12.531 -15.508 1 98.56 89 THR B C 1
ATOM 2140 O O . THR B 1 89 ? -1.143 -13.18 -16.531 1 98.56 89 THR B O 1
ATOM 2143 N N . VAL B 1 90 ? -1.699 -13.109 -14.414 1 98.44 90 VAL B N 1
ATOM 2144 C CA . VAL B 1 90 ? -1.839 -14.555 -14.289 1 98.44 90 VAL B CA 1
ATOM 2145 C C . VAL B 1 90 ? -3.141 -14.883 -13.562 1 98.44 90 VAL B C 1
ATOM 2147 O O . VAL B 1 90 ? -3.664 -14.062 -12.805 1 98.44 90 VAL B O 1
ATOM 2150 N N . THR B 1 91 ? -3.74 -16 -13.805 1 97.56 91 THR B N 1
ATOM 2151 C CA . THR B 1 91 ? -4.711 -16.562 -12.867 1 97.56 91 THR B CA 1
ATOM 2152 C C . THR B 1 91 ? -4.016 -17.094 -11.617 1 97.56 91 THR B C 1
ATOM 2154 O O . THR B 1 91 ? -3.012 -17.797 -11.719 1 97.56 91 THR B O 1
ATOM 2157 N N . PHE B 1 92 ? -4.441 -16.719 -10.508 1 97.69 92 PHE B N 1
ATOM 2158 C CA . PHE B 1 92 ? -3.834 -16.938 -9.195 1 97.69 92 PHE B CA 1
ATOM 2159 C C . PHE B 1 92 ? -4.762 -17.75 -8.297 1 97.69 92 PHE B C 1
ATOM 2161 O O . PHE B 1 92 ? -5.32 -17.219 -7.336 1 97.69 92 PHE B O 1
ATOM 2168 N N . ASN B 1 93 ? -4.84 -19.016 -8.516 1 95.25 93 ASN B N 1
ATOM 2169 C CA . ASN B 1 93 ? -5.836 -19.844 -7.848 1 95.25 93 ASN B CA 1
ATOM 2170 C C . ASN B 1 93 ? -5.234 -20.609 -6.672 1 95.25 93 ASN B C 1
ATOM 2172 O O . ASN B 1 93 ? -4.516 -21.594 -6.863 1 95.25 93 ASN B O 1
ATOM 2176 N N . VAL B 1 94 ? -5.508 -20.125 -5.516 1 93.62 94 VAL B N 1
ATOM 2177 C CA . VAL B 1 94 ? -5.059 -20.812 -4.312 1 93.62 94 VAL B CA 1
ATOM 2178 C C . VAL B 1 94 ? -5.652 -22.219 -4.273 1 93.62 94 VAL B C 1
ATOM 2180 O O . VAL B 1 94 ? -6.844 -22.406 -4.539 1 93.62 94 VAL B O 1
ATOM 2183 N N . ASN B 1 95 ? -4.828 -23.141 -3.893 1 91.06 95 ASN B N 1
ATOM 2184 C CA . ASN B 1 95 ? -5.203 -24.547 -3.959 1 91.06 95 ASN B CA 1
ATOM 2185 C C . ASN B 1 95 ? -5.938 -24.984 -2.697 1 91.06 95 ASN B C 1
ATOM 2187 O O . ASN B 1 95 ? -5.48 -25.891 -1.988 1 91.06 95 ASN B O 1
ATOM 2191 N N . TRP B 1 96 ? -6.922 -24.375 -2.328 1 88.19 96 TRP B N 1
ATOM 2192 C CA . TRP B 1 96 ? -7.844 -24.797 -1.279 1 88.19 96 TRP B CA 1
ATOM 2193 C C . TRP B 1 96 ? -9.086 -25.453 -1.878 1 88.19 96 TRP B C 1
ATOM 2195 O O . TRP B 1 96 ? -9.625 -24.984 -2.879 1 88.19 96 TRP B O 1
ATOM 2205 N N . PRO B 1 97 ? -9.484 -26.578 -1.285 1 85.75 97 PRO B N 1
ATOM 2206 C CA . PRO B 1 97 ? -10.617 -27.312 -1.866 1 85.75 97 PRO B CA 1
ATOM 2207 C C . PRO B 1 97 ? -11.836 -26.422 -2.086 1 85.75 97 PRO B C 1
ATOM 2209 O O . PRO B 1 97 ? -12.234 -25.672 -1.182 1 85.75 97 PRO B O 1
ATOM 2212 N N . GLN B 1 98 ? -12.359 -26.344 -3.275 1 87.81 98 GLN B N 1
ATOM 2213 C CA . GLN B 1 98 ? -13.617 -25.734 -3.689 1 87.81 98 GLN B CA 1
ATOM 2214 C C . GLN B 1 98 ? -13.492 -24.219 -3.746 1 87.81 98 GLN B C 1
ATOM 2216 O O . GLN B 1 98 ? -14.477 -23.516 -4.016 1 87.81 98 GLN B O 1
ATOM 2221 N N . LEU B 1 99 ? -12.344 -23.672 -3.479 1 90.81 99 LEU B N 1
ATOM 2222 C CA . LEU B 1 99 ? -12.211 -22.219 -3.438 1 90.81 99 LEU B CA 1
ATOM 2223 C C . LEU B 1 99 ? -12.57 -21.594 -4.785 1 90.81 99 LEU B C 1
ATOM 2225 O O . LEU B 1 99 ? -13.43 -20.719 -4.855 1 90.81 99 LEU B O 1
ATOM 2229 N N . VAL B 1 100 ? -12.039 -22.094 -5.832 1 90.75 100 VAL B N 1
ATOM 2230 C CA . VAL B 1 100 ? -12.258 -21.547 -7.164 1 90.75 100 VAL B CA 1
ATOM 2231 C C . VAL B 1 100 ? -13.695 -21.797 -7.598 1 90.75 100 VAL B C 1
ATOM 2233 O O . VAL B 1 100 ? -14.32 -20.938 -8.227 1 90.75 100 VAL B O 1
ATOM 2236 N N . GLU B 1 101 ? -14.148 -22.922 -7.285 1 89.56 101 GLU B N 1
ATOM 2237 C CA . GLU B 1 101 ? -15.523 -23.266 -7.633 1 89.56 101 GLU B CA 1
ATOM 2238 C C . GLU B 1 101 ? -16.516 -22.297 -6.988 1 89.56 101 GLU B C 1
ATOM 2240 O O . GLU B 1 101 ? -17.531 -21.938 -7.602 1 89.56 101 GLU B O 1
ATOM 2245 N N . LYS B 1 102 ? -16.25 -21.922 -5.82 1 91.06 102 LYS B N 1
ATOM 2246 C CA . LYS B 1 102 ? -17.188 -21.109 -5.055 1 91.06 102 LYS B CA 1
ATOM 2247 C C . LYS B 1 102 ? -16.969 -19.625 -5.301 1 91.06 102 LYS B C 1
ATOM 2249 O O . LYS B 1 102 ? -17.906 -18.828 -5.32 1 91.06 102 LYS B O 1
ATOM 2254 N N . LEU B 1 103 ? -15.688 -19.25 -5.469 1 94.06 103 LEU B N 1
ATOM 2255 C CA . LEU B 1 103 ? -15.375 -17.812 -5.5 1 94.06 103 LEU B CA 1
ATOM 2256 C C . LEU B 1 103 ? -14.93 -17.391 -6.895 1 94.06 103 LEU B C 1
ATOM 2258 O O . LEU B 1 103 ? -14.734 -16.203 -7.145 1 94.06 103 LEU B O 1
ATOM 2262 N N . GLY B 1 104 ? -14.797 -18.344 -7.82 1 93.38 104 GLY B N 1
ATOM 2263 C CA . GLY B 1 104 ? -14.281 -18.016 -9.141 1 93.38 104 GLY B CA 1
ATOM 2264 C C . GLY B 1 104 ? -12.773 -17.828 -9.156 1 93.38 104 GLY B C 1
ATOM 2265 O O . GLY B 1 104 ? -12.133 -17.797 -8.102 1 93.38 104 GLY B O 1
ATOM 2266 N N . PRO B 1 105 ? -12.219 -17.672 -10.32 1 95.31 105 PRO B N 1
ATOM 2267 C CA . PRO B 1 105 ? -10.773 -17.453 -10.43 1 95.31 105 PRO B CA 1
ATOM 2268 C C . PRO B 1 105 ? -10.352 -16.047 -9.984 1 95.31 105 PRO B C 1
ATOM 2270 O O . PRO B 1 105 ? -11.164 -15.125 -10 1 95.31 105 PRO B O 1
ATOM 2273 N N . THR B 1 106 ? -9.18 -15.961 -9.531 1 97.25 106 THR B N 1
ATOM 2274 C CA . THR B 1 106 ? -8.531 -14.695 -9.188 1 97.25 106 THR B CA 1
ATOM 2275 C C . THR B 1 106 ? -7.496 -14.32 -10.242 1 97.25 106 THR B C 1
ATOM 2277 O O . THR B 1 106 ? -6.734 -15.172 -10.703 1 97.25 106 THR B O 1
ATOM 2280 N N . LEU B 1 107 ? -7.508 -13.094 -10.688 1 98.06 107 LEU B N 1
ATOM 2281 C CA . LEU B 1 107 ? -6.426 -12.562 -11.5 1 98.06 107 LEU B CA 1
ATOM 2282 C C . LEU B 1 107 ? -5.496 -11.688 -10.664 1 98.06 107 LEU B C 1
ATOM 2284 O O . LEU B 1 107 ? -5.957 -10.883 -9.852 1 98.06 107 LEU B O 1
ATOM 2288 N N . VAL B 1 108 ? -4.238 -11.906 -10.859 1 98.75 108 VAL B N 1
ATOM 2289 C CA . VAL B 1 108 ? -3.236 -11.016 -10.289 1 98.75 108 VAL B CA 1
ATOM 2290 C C . VAL B 1 108 ? -2.402 -10.391 -11.406 1 98.75 108 VAL B C 1
ATOM 2292 O O . VAL B 1 108 ? -1.907 -11.094 -12.289 1 98.75 108 VAL B O 1
ATOM 2295 N N . THR B 1 109 ? -2.361 -9.094 -11.438 1 98.81 109 THR B N 1
ATOM 2296 C CA . THR B 1 109 ? -1.563 -8.336 -12.398 1 98.81 109 THR B CA 1
ATOM 2297 C C . THR B 1 109 ? -0.428 -7.598 -11.695 1 98.81 109 THR B C 1
ATOM 2299 O O . THR B 1 109 ? -0.642 -6.957 -10.664 1 98.81 109 THR B O 1
ATOM 2302 N N . TYR B 1 110 ? 0.753 -7.746 -12.188 1 98.94 110 TYR B N 1
ATOM 2303 C CA . TYR B 1 110 ? 1.896 -6.914 -11.828 1 98.94 110 TYR B CA 1
ATOM 2304 C C . TYR B 1 110 ? 2.205 -5.91 -12.93 1 98.94 110 TYR B C 1
ATOM 2306 O O . TYR B 1 110 ? 2.352 -6.281 -14.094 1 98.94 110 TYR B O 1
ATOM 2314 N N . GLU B 1 111 ? 2.227 -4.672 -12.594 1 98.88 111 GLU B N 1
ATOM 2315 C CA . GLU B 1 111 ? 2.67 -3.609 -13.492 1 98.88 111 GLU B CA 1
ATOM 2316 C C . GLU B 1 111 ? 3.951 -2.957 -12.984 1 98.88 111 GLU B C 1
ATOM 2318 O O . GLU B 1 111 ? 4.023 -2.537 -11.828 1 98.88 111 GLU B O 1
ATOM 2323 N N . ILE B 1 112 ? 4.949 -2.932 -13.836 1 98.88 112 ILE B N 1
ATOM 2324 C CA . ILE B 1 112 ? 6.246 -2.342 -13.516 1 98.88 112 ILE B CA 1
ATOM 2325 C C . ILE B 1 112 ? 6.473 -1.097 -14.375 1 98.88 112 ILE B C 1
ATOM 2327 O O . ILE B 1 112 ? 6.484 -1.174 -15.602 1 98.88 112 ILE B O 1
ATOM 2331 N N . GLU B 1 113 ? 6.617 0.036 -13.766 1 98.5 113 GLU B N 1
ATOM 2332 C CA . GLU B 1 113 ? 6.867 1.299 -14.453 1 98.5 113 GLU B CA 1
ATOM 2333 C C . GLU B 1 113 ? 8.109 1.989 -13.906 1 98.5 113 GLU B C 1
ATOM 2335 O O . GLU B 1 113 ? 8.266 2.131 -12.695 1 98.5 113 GLU B O 1
ATOM 2340 N N . PRO B 1 114 ? 9.016 2.406 -14.797 1 98 114 PRO B N 1
ATOM 2341 C CA . PRO B 1 114 ? 10.117 3.223 -14.289 1 98 114 PRO B CA 1
ATOM 2342 C C . PRO B 1 114 ? 9.641 4.453 -13.523 1 98 114 PRO B C 1
ATOM 2344 O O . PRO B 1 114 ? 8.648 5.082 -13.906 1 98 114 PRO B O 1
ATOM 2347 N N . ALA B 1 115 ? 10.336 4.738 -12.461 1 97.12 115 ALA B N 1
ATOM 2348 C CA . ALA B 1 115 ? 10.016 5.895 -11.625 1 97.12 115 ALA B CA 1
ATOM 2349 C C . ALA B 1 115 ? 11.258 6.422 -10.914 1 97.12 115 ALA B C 1
ATOM 2351 O O . ALA B 1 115 ? 11.727 5.824 -9.945 1 97.12 115 ALA B O 1
ATOM 2352 N N . GLY B 1 116 ? 11.742 7.582 -11.359 1 94.88 116 GLY B N 1
ATOM 2353 C CA . GLY B 1 116 ? 12.961 8.109 -10.773 1 94.88 116 GLY B CA 1
ATOM 2354 C C . GLY B 1 116 ? 14.117 7.125 -10.82 1 94.88 116 GLY B C 1
ATOM 2355 O O . GLY B 1 116 ? 14.461 6.617 -11.883 1 94.88 116 GLY B O 1
ATOM 2356 N N . ASP B 1 117 ? 14.648 6.832 -9.641 1 94.69 117 ASP B N 1
ATOM 2357 C CA . ASP B 1 117 ? 15.812 5.965 -9.555 1 94.69 117 ASP B CA 1
ATOM 2358 C C . ASP B 1 117 ? 15.406 4.508 -9.344 1 94.69 117 ASP B C 1
ATOM 2360 O O . ASP B 1 117 ? 16.25 3.666 -9.016 1 94.69 117 ASP B O 1
ATOM 2364 N N . GLY B 1 118 ? 14.195 4.219 -9.625 1 98.25 118 GLY B N 1
ATOM 2365 C CA . GLY B 1 118 ? 13.711 2.857 -9.477 1 98.25 118 GLY B CA 1
ATOM 2366 C C . GLY B 1 118 ? 12.453 2.578 -10.289 1 98.25 118 GLY B C 1
ATOM 2367 O O . GLY B 1 118 ? 12.383 2.939 -11.461 1 98.25 118 GLY B O 1
ATOM 2368 N N . VAL B 1 119 ? 11.578 1.76 -9.625 1 98.75 119 VAL B N 1
ATOM 2369 C CA . VAL B 1 119 ? 10.344 1.429 -10.328 1 98.75 119 VAL B CA 1
ATOM 2370 C C . VAL B 1 119 ? 9.148 1.622 -9.398 1 98.75 119 VAL B C 1
ATOM 2372 O O . VAL B 1 119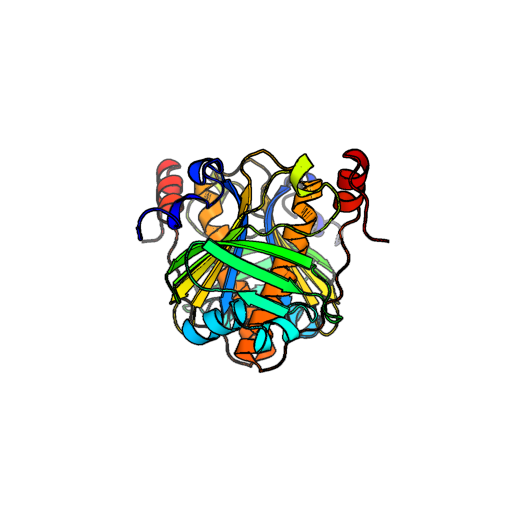 ? 9.297 1.601 -8.172 1 98.75 119 VAL B O 1
ATOM 2375 N N . LYS B 1 120 ? 8.023 1.905 -9.992 1 98.81 120 LYS B N 1
ATOM 2376 C CA . LYS B 1 120 ? 6.699 1.736 -9.398 1 98.81 120 LYS B CA 1
ATOM 2377 C C . LYS B 1 120 ? 6.125 0.358 -9.711 1 98.81 120 LYS B C 1
ATOM 2379 O O . LYS B 1 120 ? 5.922 0.018 -10.883 1 98.81 120 LYS B O 1
ATOM 2384 N N . LEU B 1 121 ? 5.969 -0.475 -8.734 1 98.94 121 LEU B N 1
ATOM 2385 C CA . LEU B 1 121 ? 5.301 -1.766 -8.875 1 98.94 121 LEU B CA 1
ATOM 2386 C C . LEU B 1 121 ? 3.861 -1.692 -8.383 1 98.94 121 LEU B C 1
ATOM 2388 O O . LEU B 1 121 ? 3.613 -1.358 -7.223 1 98.94 121 LEU B O 1
ATOM 2392 N N . THR B 1 122 ? 2.91 -1.911 -9.25 1 98.94 122 THR B N 1
ATOM 2393 C CA . THR B 1 122 ? 1.494 -1.962 -8.898 1 98.94 122 THR B CA 1
ATOM 2394 C C . THR B 1 122 ? 0.957 -3.385 -9.023 1 98.94 122 THR B C 1
ATOM 2396 O O . THR B 1 122 ? 1.179 -4.051 -10.039 1 98.94 122 THR B O 1
ATOM 2399 N N . LEU B 1 123 ? 0.379 -3.881 -7.984 1 98.94 123 LEU B N 1
ATOM 2400 C CA . LEU B 1 123 ? -0.308 -5.168 -7.969 1 98.94 123 LEU B CA 1
ATOM 2401 C C . LEU B 1 123 ? -1.82 -4.977 -7.969 1 98.94 123 LEU B C 1
ATOM 2403 O O . LEU B 1 123 ? -2.352 -4.195 -7.172 1 98.94 123 LEU B O 1
ATOM 2407 N N . LEU B 1 124 ? -2.504 -5.621 -8.859 1 98.81 124 LEU B N 1
ATOM 2408 C CA . LEU B 1 124 ? -3.961 -5.664 -8.891 1 98.81 124 LEU B CA 1
ATOM 2409 C C . LEU B 1 124 ? -4.465 -7.086 -8.68 1 98.81 124 LEU B C 1
ATOM 2411 O O . LEU B 1 124 ? -4.047 -8.008 -9.383 1 98.81 124 LEU B O 1
ATOM 2415 N N . GLN B 1 125 ? -5.25 -7.332 -7.695 1 98.81 125 GLN B N 1
ATOM 2416 C CA . GLN B 1 125 ? -6.051 -8.547 -7.594 1 98.81 125 GLN B CA 1
ATOM 2417 C C . GLN B 1 125 ? -7.473 -8.305 -8.094 1 98.81 125 GLN B C 1
ATOM 2419 O O . GLN B 1 125 ? -8.188 -7.457 -7.566 1 98.81 125 GLN B O 1
ATOM 2424 N N . SER B 1 126 ? -7.895 -9.047 -9.086 1 98.44 126 SER B N 1
ATOM 2425 C CA . SER B 1 126 ? -9.164 -8.805 -9.758 1 98.44 126 SER B CA 1
ATOM 2426 C C . SER B 1 126 ? -10.055 -10.039 -9.727 1 98.44 126 SER B C 1
ATOM 2428 O O . SER B 1 126 ? -9.555 -11.172 -9.703 1 98.44 126 SER B O 1
ATOM 2430 N N . HIS B 1 127 ? -11.336 -9.797 -9.773 1 97.94 127 HIS B N 1
ATOM 2431 C CA . HIS B 1 127 ? -12.352 -10.844 -9.75 1 97.94 127 HIS B CA 1
ATOM 2432 C C . HIS B 1 127 ? -13.477 -10.539 -10.734 1 97.94 127 HIS B C 1
ATOM 2434 O O . HIS B 1 127 ? -13.672 -9.383 -11.125 1 97.94 127 HIS B O 1
ATOM 2440 N N . ASP B 1 128 ? -14.172 -11.57 -11.188 1 96.69 128 ASP B N 1
ATOM 2441 C CA . ASP B 1 128 ? -15.234 -11.406 -12.164 1 96.69 128 ASP B CA 1
ATOM 2442 C C . ASP B 1 128 ? -16.594 -11.32 -11.484 1 96.69 128 ASP B C 1
ATOM 2444 O O . ASP B 1 128 ? -17.641 -11.398 -12.148 1 96.69 128 ASP B O 1
ATOM 2448 N N . ARG B 1 129 ? -16.609 -11.273 -10.156 1 95.88 129 ARG B N 1
ATOM 2449 C CA . ARG B 1 129 ? -17.797 -11.156 -9.32 1 95.88 129 ARG B CA 1
ATOM 2450 C C . ARG B 1 129 ? -17.469 -10.43 -8.016 1 95.88 129 ARG B C 1
ATOM 2452 O O . ARG B 1 129 ? -16.312 -10.266 -7.664 1 95.88 129 ARG B O 1
ATOM 2459 N N . PRO B 1 130 ? -18.516 -9.977 -7.312 1 96.44 130 PRO B N 1
ATOM 2460 C CA . PRO B 1 130 ? -18.234 -9.352 -6.016 1 96.44 130 PRO B CA 1
ATOM 2461 C C . PRO B 1 130 ? -17.672 -10.336 -4.996 1 96.44 130 PRO B C 1
ATOM 2463 O O . PRO B 1 130 ? -18.156 -11.461 -4.883 1 96.44 130 PRO B O 1
ATOM 2466 N N . ILE B 1 131 ? -16.641 -9.984 -4.332 1 97.62 131 ILE B N 1
ATOM 2467 C CA . ILE B 1 131 ? -16.016 -10.711 -3.23 1 97.62 131 ILE B CA 1
ATOM 2468 C C . ILE B 1 131 ? -16.156 -9.906 -1.94 1 97.62 131 ILE B C 1
ATOM 2470 O O . ILE B 1 131 ? -15.953 -8.688 -1.938 1 97.62 131 ILE B O 1
ATOM 2474 N N . SER B 1 132 ? -16.531 -10.523 -0.876 1 97.44 132 SER B N 1
ATOM 2475 C CA . SER B 1 132 ? -16.75 -9.812 0.38 1 97.44 132 SER B CA 1
ATOM 2476 C C . SER B 1 132 ? -15.453 -9.227 0.923 1 97.44 132 SER B C 1
ATOM 2478 O O . SER B 1 132 ? -14.375 -9.766 0.666 1 97.44 132 SER B O 1
ATOM 2480 N N . ASP B 1 133 ? -15.562 -8.164 1.697 1 97.56 133 ASP B N 1
ATOM 2481 C CA . ASP B 1 133 ? -14.422 -7.551 2.363 1 97.56 133 ASP B CA 1
ATOM 2482 C C . ASP B 1 133 ? -13.711 -8.555 3.273 1 97.56 133 ASP B C 1
ATOM 2484 O O . ASP B 1 133 ? -12.492 -8.5 3.43 1 97.56 133 ASP B O 1
ATOM 2488 N N . ASP B 1 134 ? -14.484 -9.367 3.896 1 97.81 134 ASP B N 1
ATOM 2489 C CA . ASP B 1 134 ? -13.914 -10.375 4.789 1 97.81 134 ASP B CA 1
ATOM 2490 C C . ASP B 1 134 ? -12.961 -11.297 4.031 1 97.81 134 ASP B C 1
ATOM 2492 O O . ASP B 1 134 ? -11.836 -11.539 4.48 1 97.81 134 ASP B O 1
ATOM 2496 N N . ILE B 1 135 ? -13.375 -11.773 2.877 1 96.75 135 ILE B N 1
ATOM 2497 C CA . ILE B 1 135 ? -12.547 -12.656 2.064 1 96.75 135 ILE B CA 1
ATOM 2498 C C . ILE B 1 135 ? -11.336 -11.891 1.53 1 96.75 135 ILE B C 1
ATOM 2500 O O . ILE B 1 135 ? -10.211 -12.383 1.575 1 96.75 135 ILE B O 1
ATOM 2504 N N . LEU B 1 136 ? -11.555 -10.633 1.094 1 98.19 136 LEU B N 1
ATOM 2505 C CA . LEU B 1 136 ? -10.492 -9.812 0.519 1 98.19 136 LEU B CA 1
ATOM 2506 C C . LEU B 1 136 ? -9.461 -9.445 1.576 1 98.19 136 LEU B C 1
ATOM 2508 O O . LEU B 1 136 ? -8.352 -9.016 1.244 1 98.19 136 LEU B O 1
ATOM 2512 N N . SER B 1 137 ? -9.812 -9.586 2.861 1 97.81 137 SER B N 1
ATOM 2513 C CA . SER B 1 137 ? -8.875 -9.25 3.928 1 97.81 137 SER B CA 1
ATOM 2514 C C . SER B 1 137 ? -7.605 -10.086 3.836 1 97.81 137 SER B C 1
ATOM 2516 O O . SER B 1 137 ? -6.531 -9.641 4.242 1 97.81 137 SER B O 1
ATOM 2518 N N . GLY B 1 138 ? -7.672 -11.289 3.322 1 96.38 138 GLY B N 1
ATOM 2519 C CA . GLY B 1 138 ? -6.496 -12.117 3.102 1 96.38 138 GLY B CA 1
ATOM 2520 C C . GLY B 1 138 ? -5.465 -11.461 2.201 1 96.38 138 GLY B C 1
ATOM 2521 O O . GLY B 1 138 ? -4.312 -11.273 2.6 1 96.38 138 GLY B O 1
ATOM 2522 N N . GLY B 1 139 ? -5.93 -11.047 0.981 1 97.75 139 GLY B N 1
ATOM 2523 C CA . GLY B 1 139 ? -5.047 -10.344 0.065 1 97.75 139 GLY B CA 1
ATOM 2524 C C . GLY B 1 139 ? -4.586 -9 0.594 1 97.75 139 GLY B C 1
ATOM 2525 O O . GLY B 1 139 ? -3.42 -8.633 0.437 1 97.75 139 GLY B O 1
ATOM 2526 N N . ARG B 1 140 ? -5.469 -8.273 1.246 1 98.06 140 ARG B N 1
ATOM 2527 C CA . ARG B 1 140 ? -5.156 -6.945 1.764 1 98.06 140 ARG B CA 1
ATOM 2528 C C . ARG B 1 140 ? -4.098 -7.02 2.859 1 98.06 140 ARG B C 1
ATOM 2530 O O . ARG B 1 140 ? -3.322 -6.082 3.047 1 98.06 140 ARG B O 1
ATOM 2537 N N . THR B 1 141 ? -4.051 -8.133 3.52 1 97.06 141 THR B N 1
ATOM 2538 C CA . THR B 1 141 ? -3.043 -8.352 4.551 1 97.06 141 THR B CA 1
ATOM 2539 C C . THR B 1 141 ? -1.772 -8.945 3.949 1 97.06 141 THR B C 1
ATOM 2541 O O . THR B 1 141 ? -0.665 -8.523 4.289 1 97.06 141 THR B O 1
ATOM 2544 N N . GLY B 1 142 ? -1.861 -9.836 3.07 1 97.81 142 GLY B N 1
ATOM 2545 C CA . GLY B 1 142 ? -0.744 -10.602 2.547 1 97.81 142 GLY B CA 1
ATOM 2546 C C . GLY B 1 142 ? 0.118 -9.82 1.576 1 97.81 142 GLY B C 1
ATOM 2547 O O . GLY B 1 142 ? 1.348 -9.859 1.654 1 97.81 142 GLY B O 1
ATOM 2548 N N . TRP B 1 143 ? -0.49 -9.07 0.628 1 98.62 143 TRP B N 1
ATOM 2549 C CA . TRP B 1 143 ? 0.249 -8.422 -0.45 1 98.62 143 TRP B CA 1
ATOM 2550 C C . TRP B 1 143 ? 1.229 -7.395 0.103 1 98.62 143 TRP B C 1
ATOM 2552 O O . TRP B 1 143 ? 2.398 -7.371 -0.289 1 98.62 143 TRP B O 1
ATOM 2562 N N . PRO B 1 144 ? 0.823 -6.555 1.066 1 98.75 144 PRO B N 1
ATOM 2563 C CA . PRO B 1 144 ? 1.8 -5.621 1.632 1 98.75 144 PRO B CA 1
ATOM 2564 C C . PRO B 1 144 ? 3.01 -6.328 2.238 1 98.75 144 PRO B C 1
ATOM 2566 O O . PRO B 1 144 ? 4.141 -5.867 2.08 1 98.75 144 PRO B O 1
ATOM 2569 N N . ALA B 1 145 ? 2.797 -7.418 2.896 1 98.5 145 ALA B N 1
ATOM 2570 C CA . ALA B 1 145 ? 3.898 -8.156 3.504 1 98.5 145 ALA B CA 1
ATOM 2571 C C . ALA B 1 145 ? 4.84 -8.711 2.439 1 98.5 145 ALA B C 1
ATOM 2573 O O . ALA B 1 145 ? 6.059 -8.516 2.518 1 98.5 145 ALA B O 1
ATOM 2574 N N . ILE B 1 146 ? 4.293 -9.344 1.467 1 98.62 146 ILE B N 1
ATOM 2575 C CA . ILE B 1 146 ? 5.07 -9.992 0.418 1 98.62 146 ILE B CA 1
ATOM 2576 C C . ILE B 1 146 ? 5.867 -8.953 -0.36 1 98.62 146 ILE B C 1
ATOM 2578 O O . ILE B 1 146 ? 7.078 -9.094 -0.542 1 98.62 146 ILE B O 1
ATOM 2582 N N . LEU B 1 147 ? 5.23 -7.863 -0.767 1 98.88 147 LEU B N 1
ATOM 2583 C CA . LEU B 1 147 ? 5.875 -6.887 -1.637 1 98.88 147 LEU B CA 1
ATOM 2584 C C . LEU B 1 147 ? 6.844 -6.012 -0.847 1 98.88 147 LEU B C 1
ATOM 2586 O O . LEU B 1 147 ? 7.852 -5.551 -1.386 1 98.88 147 LEU B O 1
ATOM 2590 N N . SER B 1 148 ? 6.559 -5.785 0.448 1 98.88 148 SER B N 1
ATOM 2591 C CA . SER B 1 148 ? 7.547 -5.117 1.287 1 98.88 148 SER B CA 1
ATOM 2592 C C . SER B 1 148 ? 8.82 -5.945 1.4 1 98.88 148 SER B C 1
ATOM 2594 O O . SER B 1 148 ? 9.93 -5.402 1.351 1 98.88 148 SER B O 1
ATOM 2596 N N . SER B 1 149 ? 8.664 -7.254 1.625 1 98.88 149 SER B N 1
ATOM 2597 C CA . SER B 1 149 ? 9.812 -8.141 1.72 1 98.88 149 SER B CA 1
ATOM 2598 C C . SER B 1 149 ? 10.586 -8.195 0.403 1 98.88 149 SER B C 1
ATOM 2600 O O . SER B 1 149 ? 11.812 -8.211 0.396 1 98.88 149 SER B O 1
ATOM 2602 N N . LEU B 1 150 ? 9.844 -8.234 -0.702 1 98.94 150 LEU B N 1
ATOM 2603 C CA . LEU B 1 150 ? 10.469 -8.156 -2.018 1 98.94 150 LEU B CA 1
ATOM 2604 C C . LEU B 1 150 ? 11.344 -6.91 -2.131 1 98.94 150 LEU B C 1
ATOM 2606 O O . LEU B 1 150 ? 12.492 -6.984 -2.574 1 98.94 150 LEU B O 1
ATOM 2610 N N . LYS B 1 151 ? 10.773 -5.766 -1.741 1 98.94 151 LYS B N 1
ATOM 2611 C CA . LYS B 1 151 ? 11.508 -4.5 -1.782 1 98.94 151 LYS B CA 1
ATOM 2612 C C . LYS B 1 151 ? 12.773 -4.57 -0.932 1 98.94 151 LYS B C 1
ATOM 2614 O O . LYS B 1 151 ? 13.844 -4.16 -1.376 1 98.94 151 LYS B O 1
ATOM 2619 N N . SER B 1 152 ? 12.664 -5.059 0.298 1 98.88 152 SER B N 1
ATOM 2620 C CA . SER B 1 152 ? 13.828 -5.191 1.171 1 98.88 152 SER B CA 1
ATOM 2621 C C . SER B 1 152 ? 14.914 -6.035 0.52 1 98.88 152 SER B C 1
ATOM 2623 O O . SER B 1 152 ? 16.094 -5.66 0.532 1 98.88 152 SER B O 1
ATOM 2625 N N . LEU B 1 153 ? 14.516 -7.145 -0.039 1 98.88 153 LEU B N 1
ATOM 2626 C CA . LEU B 1 153 ? 15.469 -8.047 -0.676 1 98.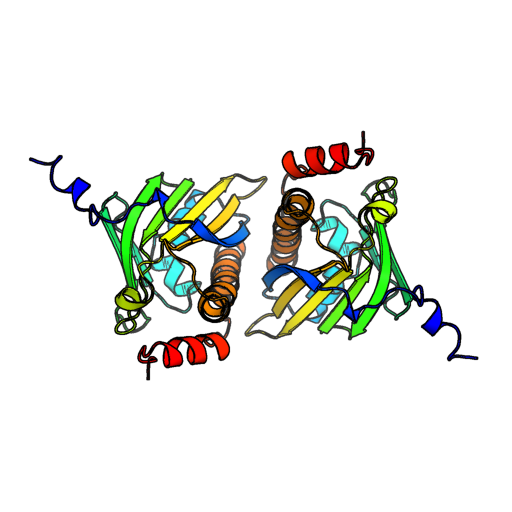88 153 LEU B CA 1
ATOM 2627 C C . LEU B 1 153 ? 16.234 -7.336 -1.791 1 98.88 153 LEU B C 1
ATOM 2629 O O . LEU B 1 153 ? 17.469 -7.387 -1.838 1 98.88 153 LEU B O 1
ATOM 2633 N N . LEU B 1 154 ? 15.5 -6.656 -2.637 1 98.81 154 LEU B N 1
ATOM 2634 C CA . LEU B 1 154 ? 16.109 -6.078 -3.834 1 98.81 154 LEU B CA 1
ATOM 2635 C C . LEU B 1 154 ? 16.984 -4.879 -3.479 1 98.81 154 LEU B C 1
ATOM 2637 O O . LEU B 1 154 ? 17.953 -4.582 -4.18 1 98.81 154 LEU B O 1
ATOM 2641 N N . GLU B 1 155 ? 16.672 -4.184 -2.379 1 98.62 155 GLU B N 1
ATOM 2642 C CA . GLU B 1 155 ? 17.406 -2.965 -2.049 1 98.62 155 GLU B CA 1
ATOM 2643 C C . GLU B 1 155 ? 18.562 -3.26 -1.11 1 98.62 155 GLU B C 1
ATOM 2645 O O . GLU B 1 155 ? 19.594 -2.586 -1.162 1 98.62 155 GLU B O 1
ATOM 2650 N N . SER B 1 156 ? 18.422 -4.262 -0.233 1 97.62 156 SER B N 1
ATOM 2651 C CA . SER B 1 156 ? 19.422 -4.465 0.815 1 97.62 156 SER B CA 1
ATOM 2652 C C . SER B 1 156 ? 20.109 -5.82 0.679 1 97.62 156 SER B C 1
ATOM 2654 O O . SER B 1 156 ? 21.109 -6.082 1.331 1 97.62 156 SER B O 1
ATOM 2656 N N . GLY B 1 157 ? 19.5 -6.711 -0.099 1 97.88 157 GLY B N 1
ATOM 2657 C CA . GLY B 1 157 ? 20 -8.07 -0.218 1 97.88 157 GLY B CA 1
ATOM 2658 C C . GLY B 1 157 ? 19.453 -9.008 0.844 1 97.88 157 GLY B C 1
ATOM 2659 O O . GLY B 1 157 ? 19.812 -10.188 0.878 1 97.88 157 GLY B O 1
ATOM 2660 N N . LYS B 1 158 ? 18.547 -8.445 1.663 1 97.88 158 LYS B N 1
ATOM 2661 C CA . LYS B 1 158 ? 17.984 -9.258 2.734 1 97.88 158 LYS B CA 1
ATOM 2662 C C . LYS B 1 158 ? 16.453 -9.148 2.764 1 97.88 158 LYS B C 1
ATOM 2664 O O . LYS B 1 158 ? 15.914 -8.062 2.98 1 97.88 158 LYS B O 1
ATOM 2669 N N . ALA B 1 159 ? 15.758 -10.25 2.58 1 98.5 159 ALA B N 1
ATOM 2670 C CA . ALA B 1 159 ? 14.305 -10.281 2.715 1 98.5 159 ALA B CA 1
ATOM 2671 C C . ALA B 1 159 ? 13.883 -10.188 4.18 1 98.5 159 ALA B C 1
ATOM 2673 O O . ALA B 1 159 ? 14.672 -10.5 5.078 1 98.5 159 ALA B O 1
ATOM 2674 N N . MET B 1 160 ? 12.727 -9.781 4.398 1 98.31 160 MET B N 1
ATOM 2675 C CA . MET B 1 160 ? 12.219 -9.688 5.762 1 98.31 160 MET B CA 1
ATOM 2676 C C . MET B 1 160 ? 11.586 -11.008 6.199 1 98.31 160 MET B C 1
ATOM 2678 O O . MET B 1 160 ? 11.102 -11.773 5.367 1 98.31 160 MET B O 1
ATOM 2682 N N . VAL B 1 161 ? 11.625 -11.18 7.473 1 95.06 161 VAL B N 1
ATOM 2683 C CA . VAL B 1 161 ? 10.852 -12.242 8.094 1 95.06 161 VAL B CA 1
ATOM 2684 C C . VAL B 1 161 ? 9.586 -11.664 8.719 1 95.06 161 VAL B C 1
ATOM 2686 O O . VAL B 1 161 ? 9.648 -10.969 9.734 1 95.06 161 VAL B O 1
ATOM 2689 N N . ILE B 1 162 ? 8.461 -11.93 8.117 1 96 162 ILE B N 1
ATOM 2690 C CA . ILE B 1 162 ? 7.188 -11.367 8.562 1 96 162 ILE B CA 1
ATOM 2691 C C . ILE B 1 162 ? 6.227 -12.5 8.93 1 96 162 ILE B C 1
ATOM 2693 O O . ILE B 1 162 ? 5.824 -13.289 8.07 1 96 162 ILE B O 1
ATOM 2697 N N . PRO B 1 163 ? 5.945 -12.57 10.188 1 91.81 163 PRO B N 1
ATOM 2698 C CA . PRO B 1 163 ? 4.941 -13.578 10.547 1 91.81 163 PRO B CA 1
ATOM 2699 C C . PRO B 1 163 ? 3.557 -13.258 9.984 1 91.81 163 PRO B C 1
ATOM 2701 O O . PRO B 1 163 ? 3.059 -12.141 10.172 1 91.81 163 PRO B O 1
ATOM 2704 N N . MET B 1 164 ? 3.059 -14.234 9.305 1 88.88 164 MET B N 1
ATOM 2705 C CA . MET B 1 164 ? 1.738 -14.008 8.727 1 88.88 164 MET B CA 1
ATOM 2706 C C . MET B 1 164 ? 0.758 -15.086 9.164 1 88.88 164 MET B C 1
ATOM 2708 O O . MET B 1 164 ? 1.124 -16.266 9.266 1 88.88 164 MET B O 1
ATOM 2712 N N . GLN B 1 165 ? -0.387 -14.625 9.531 1 88.75 165 GLN B N 1
ATOM 2713 C CA . GLN B 1 165 ? -1.523 -15.5 9.781 1 88.75 165 GLN B CA 1
ATOM 2714 C C . GLN B 1 165 ? -2.75 -15.055 8.992 1 88.75 165 GLN B C 1
ATOM 2716 O O . GLN B 1 165 ? -3.02 -13.859 8.883 1 88.75 165 GLN B O 1
ATOM 2721 N N . PRO B 1 166 ? -3.428 -16.062 8.422 1 90.88 166 PRO B N 1
ATOM 2722 C CA . PRO B 1 166 ? -4.672 -15.633 7.773 1 90.88 166 PRO B CA 1
ATOM 2723 C C . PRO B 1 166 ? -5.586 -14.852 8.711 1 90.88 166 PRO B C 1
ATOM 2725 O O . PRO B 1 166 ? -5.707 -15.195 9.891 1 90.88 166 PRO B O 1
ATOM 2728 N N . PRO B 1 167 ? -6.207 -13.852 8.211 1 94.88 167 PRO B N 1
ATOM 2729 C CA . PRO B 1 167 ? -7.141 -13.125 9.07 1 94.88 167 PRO B CA 1
ATOM 2730 C C . PRO B 1 167 ? -8.32 -13.984 9.523 1 94.88 167 PRO B C 1
ATOM 2732 O O . PRO B 1 167 ? -8.891 -14.734 8.727 1 94.88 167 PRO B O 1
ATOM 2735 N N . ALA B 1 168 ? -8.727 -13.766 10.773 1 94.94 168 ALA B N 1
ATOM 2736 C CA . ALA B 1 168 ? -9.82 -14.539 11.344 1 94.94 168 ALA B CA 1
ATOM 2737 C C . ALA B 1 168 ? -11.117 -14.32 10.562 1 94.94 168 ALA B C 1
ATOM 2739 O O . ALA B 1 168 ? -11.891 -15.258 10.359 1 94.94 168 ALA B O 1
ATOM 2740 N N . ARG B 1 169 ? -11.312 -13.094 10.18 1 96.69 169 ARG B N 1
ATOM 2741 C CA . ARG B 1 169 ? -12.547 -12.773 9.477 1 96.69 169 ARG B CA 1
ATOM 2742 C C . ARG B 1 169 ? -12.609 -13.484 8.125 1 96.69 169 ARG B C 1
ATOM 2744 O O . ARG B 1 169 ? -13.688 -13.844 7.656 1 96.69 169 ARG B O 1
ATOM 2751 N N . MET B 1 170 ? -11.492 -13.586 7.449 1 95.69 170 MET B N 1
ATOM 2752 C CA . MET B 1 170 ? -11.453 -14.336 6.195 1 95.69 170 MET B CA 1
ATOM 2753 C C . MET B 1 170 ? -11.781 -15.812 6.434 1 95.69 170 MET B C 1
ATOM 2755 O O . MET B 1 170 ? -12.602 -16.391 5.715 1 95.69 170 MET B O 1
ATOM 2759 N N . MET B 1 171 ? -11.156 -16.391 7.445 1 94.06 171 MET B N 1
ATOM 2760 C CA . MET B 1 171 ? -11.375 -17.797 7.762 1 94.06 171 MET B CA 1
ATOM 2761 C C . MET B 1 171 ? -12.844 -18.062 8.086 1 94.06 171 MET B C 1
ATOM 2763 O O . MET B 1 171 ? -13.406 -19.062 7.645 1 94.06 171 MET B O 1
ATOM 2767 N N . ALA B 1 172 ? -13.422 -17.188 8.812 1 95.12 172 ALA B N 1
ATOM 2768 C CA . ALA B 1 172 ? -14.836 -17.297 9.156 1 95.12 172 ALA B CA 1
ATOM 2769 C C . ALA B 1 172 ? -15.711 -17.234 7.914 1 95.12 172 ALA B C 1
ATOM 2771 O O . ALA B 1 172 ? -16.656 -18.016 7.773 1 95.12 172 ALA B O 1
ATOM 2772 N N . ALA B 1 173 ? -15.383 -16.328 7.012 1 95.38 173 ALA B N 1
ATOM 2773 C CA . ALA B 1 173 ? -16.156 -16.172 5.785 1 95.38 173 ALA B CA 1
ATOM 2774 C C . ALA B 1 173 ? -16.047 -17.406 4.895 1 95.38 173 ALA B C 1
ATOM 2776 O O . ALA B 1 173 ? -17.031 -17.844 4.293 1 95.38 173 ALA B O 1
ATOM 2777 N N . LEU B 1 174 ? -14.898 -17.906 4.805 1 93.56 174 LEU B N 1
ATOM 2778 C CA . LEU B 1 174 ? -14.68 -19.109 4.023 1 93.56 174 LEU B CA 1
ATOM 2779 C C . LEU B 1 174 ? -15.461 -20.297 4.602 1 93.56 174 LEU B C 1
ATOM 2781 O O . LEU B 1 174 ? -16.078 -21.062 3.857 1 93.56 174 LEU B O 1
ATOM 2785 N N . LYS B 1 175 ? -15.422 -20.422 5.871 1 92.06 175 LYS B N 1
ATOM 2786 C CA . LYS B 1 175 ? -16.172 -21.469 6.551 1 92.06 175 LYS B CA 1
ATOM 2787 C C . LYS B 1 175 ? -17.672 -21.359 6.25 1 92.06 175 LYS B C 1
ATOM 2789 O O . LYS B 1 175 ? -18.328 -22.359 5.992 1 92.06 175 LYS B O 1
ATOM 2794 N N . GLU B 1 176 ? -18.141 -20.188 6.273 1 93.12 176 GLU B N 1
ATOM 2795 C CA . GLU B 1 176 ? -19.547 -19.938 5.996 1 93.12 176 GLU B CA 1
ATOM 2796 C C . GLU B 1 176 ? -19.922 -20.359 4.578 1 93.12 176 GLU B C 1
ATOM 2798 O O . GLU B 1 176 ? -21.047 -20.781 4.324 1 93.12 176 GLU B O 1
ATOM 2803 N N . LEU B 1 177 ? -18.969 -20.297 3.699 1 91.56 177 LEU B N 1
ATOM 2804 C CA . LEU B 1 177 ? -19.188 -20.672 2.309 1 91.56 177 LEU B CA 1
ATOM 2805 C C . LEU B 1 177 ? -19 -22.172 2.117 1 91.56 177 LEU B C 1
ATOM 2807 O O . LEU B 1 177 ? -19.219 -22.703 1.021 1 91.56 177 LEU B O 1
ATOM 2811 N N . GLY B 1 178 ? -18.516 -22.828 3.182 1 87.88 178 GLY B N 1
ATOM 2812 C CA . GLY B 1 178 ? -18.312 -24.266 3.109 1 87.88 178 GLY B CA 1
ATOM 2813 C C . GLY B 1 178 ? -16.969 -24.656 2.514 1 87.88 178 GLY B C 1
ATOM 2814 O O . GLY B 1 178 ? -16.828 -25.75 1.946 1 87.88 178 GLY B O 1
ATOM 2815 N N . ILE B 1 179 ? -16.078 -23.797 2.529 1 85.94 179 ILE B N 1
ATOM 2816 C CA . ILE B 1 179 ? -14.742 -24.078 2.006 1 85.94 179 ILE B CA 1
ATOM 2817 C C . ILE B 1 179 ? -13.867 -24.672 3.111 1 85.94 179 ILE B C 1
ATOM 2819 O O . ILE B 1 179 ? -13.781 -24.109 4.207 1 85.94 179 ILE B O 1
ATOM 2823 N N . ALA B 1 180 ? -13.344 -25.781 2.879 1 77.25 180 ALA B N 1
ATOM 2824 C CA . ALA B 1 180 ? -12.5 -26.453 3.861 1 77.25 180 ALA B CA 1
ATOM 2825 C C . ALA B 1 180 ? -11.203 -25.688 4.094 1 77.25 180 ALA B C 1
ATOM 2827 O O . ALA B 1 180 ? -10.523 -25.297 3.139 1 77.25 180 ALA B O 1
ATOM 2828 N N . LEU B 1 181 ? -10.945 -25.344 5.34 1 73.06 181 LEU B N 1
ATOM 2829 C CA . LEU B 1 181 ? -9.727 -24.625 5.703 1 73.06 181 LEU B CA 1
ATOM 2830 C C . LEU B 1 181 ? -8.547 -25.578 5.824 1 73.06 181 LEU B C 1
ATOM 2832 O O . LEU B 1 181 ? -8.719 -26.75 6.16 1 73.06 181 LEU B O 1
ATOM 2836 N N . PRO B 1 182 ? -7.352 -25.109 5.324 1 61.75 182 PRO B N 1
ATOM 2837 C CA . PRO B 1 182 ? -6.203 -26 5.473 1 61.75 182 PRO B CA 1
ATOM 2838 C C . PRO B 1 182 ? -5.934 -26.391 6.926 1 61.75 182 PRO B C 1
ATOM 2840 O O . PRO B 1 182 ? -6.211 -25.594 7.836 1 61.75 182 PRO B O 1
ATOM 2843 N N . SER B 1 183 ? -5.926 -27.703 7.23 1 53.28 183 SER B N 1
ATOM 2844 C CA . SER B 1 183 ? -5.594 -28.234 8.555 1 53.28 183 SER B CA 1
ATOM 2845 C C . SER B 1 183 ? -4.199 -27.781 8.984 1 53.28 183 SER B C 1
ATOM 2847 O O . SER B 1 183 ? -3.328 -27.547 8.148 1 53.28 183 SER B O 1
#

Organism: NCBI:txid2511166

Radius of gyration: 21.99 Å; Cα contacts (8 Å, |Δi|>4): 797; chains: 2; bounding box: 40×57×72 Å

Sequence (366 aa):
MTMKIYRRIRLDMNIEKFKPAIVYTIYIAATPQKVWQALTEAEFSRQYFSGHAVEVDLRIGGAYIVRTPDGALHISGEVIECDPLKRLTVTFNVNWPQLVEKLGPTLVTYEIEPAGDGVKLTLLQSHDRPISDDILSGGRTGWPAILSSLKSLLESGKAMVIPMQPPARMMAALKELGIALPSMTMKIYRRIRLDMNIEKFKPAIVYTIYIAATPQKVWQALTEAEFSRQYFSGHAVEVDLRIGGAYIVRTPDGALHISGEVIECDPLKRLTVTFNVNWPQLVEKLGPTLVTYEIEPAGDGVKLTLLQSHDRPISDDILSGGRTGWPAILSSLKSLLESGKAMVIPMQPPARMMAALKELGIALPS